Protein 6WNS (pdb70)

Secondary structure (DSSP, 8-state):
-EEEE-TTTTTTTHHHHHHHHHHHIIIIITTT-TTPPPPSSS----TT-STT-EEEEE------EEEEEEETTS--HHHHT-GGGGTT-----TTEEEEEEEEE-----S-THHHHHHHHHHHHHHHTT--EEEEEEETTHHHHHHHTT--EEE-S--B--TT--EEEEEEE--HHHHHHHHHHTT--S--B---

Foldseek 3Di:
DKEKDALVCCVVCVVVVVVVQLVCLVVDVVVPHPPFDDDPDRGTDDPQPDRQKIWTFDCPVHTFWTKIKGQLQDDDCCQPPNVVQLVNDDDHDNLEIEIDRTDGHPNHPLDCSSLLHVLSVLVVSVVVNNFKYKYKAFPVVVVVLVQLVKDKDWNHDWDDDPVTIITMIITGSDPRSNVSSCVVNVDDDDRYPPD

Sequence (195 aa):
RIHLVTWENRKLYRKVLERYFRIRYDIYVKQRRWRAVARPINIEIDAFDNEHALYVLALDGKIVGGSRLVPTLEPHLMSEVFPILAGGTPPRAAEIFEWTRFFVMPSGASSPVAGFVLCGLLETAQSLGIRQISVVCETFWPKRLRALGWTLFELGNALEHPDGDIIALLIDVTPEAIEQTRRAYGISGAILADG

Nearest PDB structures (foldseek):
  6wns-assembly1_A  TM=1.005E+00  e=8.164E-42  Mesorhizobium sp. ORS 3359
  5w8d-assembly1_A  TM=9.355E-01  e=8.830E-20  Bradyrhizobium japonicum
  5w8a-assembly1_A  TM=9.344E-01  e=1.615E-19  Bradyrhizobium japonicum
  6wn0-assembly1_A  TM=9.237E-01  e=7.768E-19  Rhodopseudomonas palustris
  3p2h-assembly1_A  TM=8.599E-01  e=9.530E-14  Burkholderia glumae

B-factor: mean 71.26, std 24.48, range [32.85, 176.29]

Structure (mmCIF, N/CA/C/O backbone):
data_6WNS
#
_entry.id   6WNS
#
_cell.length_a   65.673
_cell.length_b   65.673
_cell.length_c   113.539
_cell.angle_alpha   90.000
_cell.angle_beta   90.000
_cell.angle_gamma   90.000
#
_symmetry.space_group_name_H-M   'P 43 21 2'
#
loop_
_entity.id
_entity.type
_entity.pdbx_description
1 polymer 'Acyl-homoserine-lactone synthase'
2 water water
#
loop_
_atom_site.group_PDB
_atom_site.id
_atom_site.type_symbol
_atom_site.label_atom_id
_atom_site.label_alt_id
_atom_site.label_comp_id
_atom_site.label_asym_id
_atom_site.label_entity_id
_atom_site.label_seq_id
_atom_site.pdbx_PDB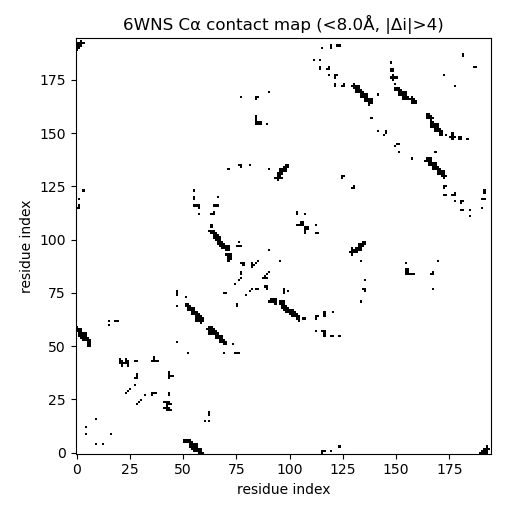_ins_code
_atom_site.Cartn_x
_atom_site.Cartn_y
_atom_site.Cartn_z
_atom_site.occupancy
_atom_site.B_iso_or_equiv
_atom_site.auth_seq_id
_atom_site.auth_comp_id
_atom_site.auth_asym_id
_atom_site.auth_atom_id
_atom_site.pdbx_PDB_model_num
ATOM 1 N N . ARG A 1 3 ? -1.833 -33.512 -9.182 1.000 85.384 4 ARG A N 1
ATOM 2 C CA . ARG A 1 3 ? -1.480 -32.802 -10.433 1.000 81.938 4 ARG A CA 1
ATOM 3 C C . ARG A 1 3 ? -1.439 -31.285 -10.203 1.000 77.156 4 ARG A C 1
ATOM 4 O O . ARG A 1 3 ? -2.190 -30.768 -9.332 1.000 71.257 4 ARG A O 1
ATOM 12 N N . ILE A 1 4 ? -0.602 -30.590 -10.975 1.000 76.202 5 ILE A N 1
ATOM 13 C CA . ILE A 1 4 ? -0.376 -29.127 -10.823 1.000 74.526 5 ILE A CA 1
ATOM 14 C C . ILE A 1 4 ? -1.300 -28.417 -11.814 1.000 71.185 5 ILE A C 1
ATOM 15 O O . ILE A 1 4 ? -1.266 -28.745 -13.030 1.000 76.808 5 ILE A O 1
ATOM 20 N N . HIS A 1 5 ? -2.171 -27.570 -11.307 1.000 67.034 6 HIS A N 1
ATOM 21 C CA . HIS A 1 5 ? -3.126 -26.773 -12.104 1.000 65.323 6 HIS A CA 1
ATOM 22 C C . HIS A 1 5 ? -2.782 -25.281 -12.067 1.000 63.626 6 HIS A C 1
ATOM 23 O O . HIS A 1 5 ? -2.444 -24.733 -10.981 1.000 62.108 6 HIS A O 1
ATOM 30 N N . LEU A 1 6 ? -2.855 -24.672 -13.235 1.000 62.207 7 LEU A N 1
ATOM 31 C CA . LEU A 1 6 ? -2.481 -23.263 -13.442 1.000 62.156 7 LEU A CA 1
ATOM 32 C C . LEU A 1 6 ? -3.774 -22.467 -13.485 1.000 59.915 7 LEU A C 1
ATOM 33 O O . LEU A 1 6 ? -4.542 -22.627 -14.471 1.000 57.787 7 LEU A O 1
ATOM 38 N N . VAL A 1 7 ? -4.011 -21.679 -12.441 1.000 56.317 8 VAL A N 1
ATOM 39 C CA . VAL A 1 7 ? -5.220 -20.803 -12.381 1.000 54.477 8 VAL A CA 1
ATOM 40 C C . VAL A 1 7 ? -4.817 -19.370 -12.644 1.000 48.656 8 VAL 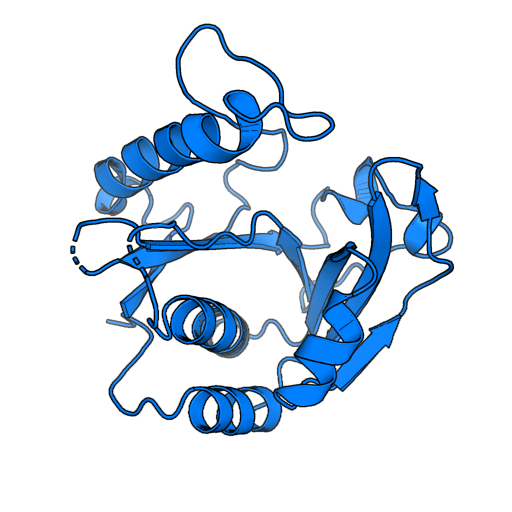A C 1
ATOM 41 O O . VAL A 1 7 ? -3.884 -18.838 -11.975 1.000 46.938 8 VAL A O 1
ATOM 45 N N . THR A 1 8 ? -5.496 -18.779 -13.615 1.000 50.399 9 THR A N 1
ATOM 46 C CA . THR A 1 8 ? -5.207 -17.416 -14.086 1.000 50.468 9 THR A CA 1
ATOM 47 C C . THR A 1 8 ? -6.484 -16.603 -14.100 1.000 49.849 9 THR A C 1
ATOM 48 O O . THR A 1 8 ? -7.571 -17.141 -13.905 1.000 49.309 9 THR A O 1
ATOM 52 N N . TRP A 1 9 ? -6.364 -15.332 -14.443 1.000 50.757 10 TRP A N 1
ATOM 53 C CA . TRP A 1 9 ? -7.564 -14.526 -14.688 1.000 48.404 10 TRP A CA 1
ATOM 54 C C . TRP A 1 9 ? -8.436 -15.220 -15.717 1.000 50.555 10 TRP A C 1
ATOM 55 O O . TRP A 1 9 ? -9.644 -15.190 -15.567 1.000 50.874 10 TRP A O 1
ATOM 66 N N . GLU A 1 10 ? -7.869 -15.815 -16.773 1.000 57.445 11 GLU A N 1
ATOM 67 C CA . GLU A 1 10 ? -8.674 -16.288 -17.903 1.000 55.602 11 GLU A CA 1
ATOM 68 C C . GLU A 1 10 ? -9.559 -17.450 -17.460 1.000 56.615 11 GLU A C 1
ATOM 69 O O . GLU A 1 10 ? -10.642 -17.576 -18.008 1.000 57.455 11 GLU A O 1
ATOM 75 N N . ASN A 1 11 ? -9.082 -18.359 -16.608 1.000 58.530 12 ASN A N 1
ATOM 76 C CA . ASN A 1 11 ? -9.866 -19.583 -16.257 1.000 60.625 12 ASN A CA 1
ATOM 77 C C . ASN A 1 11 ? -10.387 -19.494 -14.804 1.000 56.619 12 ASN A C 1
ATOM 78 O O . ASN A 1 11 ? -10.796 -20.546 -14.225 1.000 52.419 12 ASN A O 1
ATOM 83 N N . ARG A 1 12 ? -10.408 -18.306 -14.207 1.000 50.690 13 ARG A N 1
ATOM 84 C CA . ARG A 1 12 ? -10.802 -18.150 -12.780 1.000 47.879 13 ARG A CA 1
ATOM 85 C C . ARG A 1 12 ? -12.254 -18.636 -12.539 1.000 49.611 13 ARG A C 1
ATOM 86 O O . ARG A 1 12 ? -12.565 -19.116 -11.414 1.000 52.064 13 ARG A O 1
ATOM 94 N N . LYS A 1 13 ? -13.136 -18.554 -13.520 1.000 50.431 14 LYS A N 1
ATOM 95 C CA . LYS A 1 13 ? -14.549 -18.949 -13.305 1.000 53.447 14 LYS A CA 1
ATOM 96 C C . LYS A 1 13 ? -14.682 -20.475 -13.300 1.000 58.046 14 LYS A C 1
ATOM 97 O O . LYS A 1 13 ? -15.366 -20.969 -12.421 1.000 58.050 14 LYS A O 1
ATOM 103 N N . LEU A 1 14 ? -14.023 -21.162 -14.208 1.000 57.528 15 LEU A N 1
ATOM 104 C CA . LEU A 1 14 ? -13.889 -22.634 -14.155 1.000 63.150 15 LEU A CA 1
ATOM 105 C C . LEU A 1 14 ? -13.333 -23.023 -12.781 1.000 64.345 15 LEU A C 1
ATOM 106 O O . LEU A 1 14 ? -13.780 -24.022 -12.198 1.000 62.956 15 LEU A O 1
ATOM 111 N N . TYR A 1 15 ? -12.391 -22.250 -12.240 1.000 56.673 16 TYR A N 1
ATOM 112 C CA . TYR A 1 15 ? -11.727 -22.631 -10.981 1.000 55.806 16 TYR A CA 1
ATOM 113 C C . TYR A 1 15 ? -12.345 -21.907 -9.778 1.000 50.476 16 TYR A C 1
ATOM 114 O O . TYR A 1 15 ? -11.668 -21.833 -8.755 1.000 51.097 16 TYR A O 1
ATOM 123 N N . ARG A 1 16 ? -13.591 -21.458 -9.852 1.000 51.547 17 ARG A N 1
ATOM 124 C CA . ARG A 1 16 ? -14.134 -20.556 -8.799 1.000 50.430 17 ARG A CA 1
ATOM 125 C C . ARG A 1 16 ? -14.166 -21.286 -7.446 1.000 53.266 17 ARG A C 1
ATOM 126 O O . ARG A 1 16 ? -13.759 -20.734 -6.471 1.000 49.693 17 ARG A O 1
ATOM 134 N N . LYS A 1 17 ? -14.563 -22.560 -7.411 1.000 53.759 18 LYS A N 1
ATOM 135 C CA . LYS A 1 17 ? -14.686 -23.263 -6.109 1.000 56.870 18 LYS A CA 1
ATOM 136 C C . LYS A 1 17 ? -13.281 -23.531 -5.584 1.000 54.068 18 LYS A C 1
ATOM 137 O O . LYS A 1 17 ? -13.080 -23.341 -4.392 1.000 52.867 18 LYS A O 1
ATOM 143 N N . VAL A 1 18 ? -12.323 -23.884 -6.447 1.000 52.227 19 VAL A N 1
ATOM 144 C CA . VAL A 1 18 ? -10.932 -24.131 -6.009 1.000 52.729 19 VAL A CA 1
ATOM 145 C C . VAL A 1 18 ? -10.434 -22.789 -5.440 1.000 45.109 19 VAL A C 1
ATOM 146 O O . VAL A 1 18 ? -9.715 -22.792 -4.367 1.000 46.262 19 VAL A O 1
ATOM 150 N N . LEU A 1 19 ? -10.637 -21.692 -6.145 1.000 45.777 20 LEU A N 1
ATOM 151 C CA . LEU A 1 19 ? -10.083 -20.406 -5.632 1.000 44.393 20 LEU A CA 1
ATOM 152 C C . LEU A 1 19 ? -10.718 -20.011 -4.269 1.000 41.724 20 LEU A C 1
ATOM 153 O O . LEU A 1 19 ? -10.000 -19.468 -3.408 1.000 42.390 20 LEU A O 1
ATOM 158 N N . GLU A 1 20 ? -12.012 -20.191 -4.105 1.000 45.344 21 GLU A N 1
ATOM 159 C CA . GLU A 1 20 ? -12.732 -19.901 -2.838 1.000 46.734 21 GLU A CA 1
ATOM 160 C C . GLU A 1 20 ? -12.099 -20.739 -1.731 1.000 47.860 21 GLU A C 1
ATOM 161 O O . GLU A 1 20 ? -11.727 -20.131 -0.740 1.000 44.514 21 GLU A O 1
ATOM 167 N N . ARG A 1 21 ? -11.826 -22.043 -1.974 1.000 49.050 22 ARG A N 1
ATOM 168 C CA . ARG A 1 21 ? -11.148 -22.892 -0.963 1.000 51.290 22 ARG A CA 1
ATOM 169 C C . ARG A 1 21 ? -9.725 -22.379 -0.750 1.000 47.751 22 ARG A C 1
ATOM 170 O O . ARG A 1 21 ? -9.278 -22.358 0.376 1.000 45.087 22 ARG A O 1
ATOM 178 N N . TYR A 1 22 ? -9.043 -21.982 -1.827 1.000 47.436 23 TYR A N 1
ATOM 179 C CA . TYR A 1 22 ? -7.647 -21.521 -1.771 1.000 44.681 23 TYR A CA 1
ATOM 180 C C . TYR A 1 22 ? -7.573 -20.285 -0.828 1.000 39.619 23 TYR A C 1
ATOM 181 O O . TYR A 1 22 ? -6.683 -20.249 0.038 1.000 40.581 23 TYR A O 1
ATOM 190 N N . PHE A 1 23 ? -8.457 -19.295 -0.988 1.000 37.670 24 PHE A N 1
ATOM 191 C CA . PHE A 1 23 ? -8.417 -18.075 -0.140 1.000 36.678 24 PHE A CA 1
ATOM 192 C C . PHE A 1 23 ? -8.789 -18.390 1.327 1.000 41.461 24 PHE A C 1
ATOM 193 O O . PHE A 1 23 ? -8.311 -17.746 2.280 1.000 36.913 24 PHE A O 1
ATOM 201 N N . ARG A 1 24 ? -9.588 -19.414 1.544 1.000 41.480 25 ARG A N 1
ATOM 202 C CA . ARG A 1 24 ? -9.944 -19.886 2.917 1.000 42.510 25 ARG A CA 1
ATOM 203 C C . ARG A 1 24 ? -8.731 -20.557 3.526 1.000 41.786 25 ARG A C 1
ATOM 204 O O . ARG A 1 24 ? -8.472 -20.356 4.719 1.000 43.105 25 ARG A O 1
ATOM 212 N N . ILE A 1 25 ? -8.038 -21.390 2.743 1.000 43.879 26 ILE A N 1
ATOM 213 C CA . ILE A 1 25 ? -6.794 -22.063 3.158 1.000 44.358 26 ILE A CA 1
ATOM 214 C C . ILE A 1 25 ? -5.745 -21.030 3.573 1.000 44.524 26 ILE A C 1
ATOM 215 O O . ILE A 1 25 ? -5.046 -21.216 4.607 1.000 45.406 26 ILE A O 1
ATOM 220 N N . ARG A 1 26 ? -5.604 -19.965 2.815 1.000 41.499 27 ARG A N 1
ATOM 221 C CA . ARG A 1 26 ? -4.656 -18.869 3.191 1.000 42.408 27 ARG A CA 1
ATOM 222 C C . ARG A 1 26 ? -5.012 -18.257 4.538 1.000 37.569 27 ARG A C 1
ATOM 223 O O . ARG A 1 26 ? -4.096 -17.883 5.348 1.000 38.555 27 ARG A O 1
ATOM 231 N N . TYR A 1 27 ? -6.293 -18.184 4.857 1.000 40.865 28 TYR A N 1
ATOM 232 C CA . TYR A 1 27 ? -6.718 -17.762 6.210 1.000 40.985 28 TYR A CA 1
ATOM 233 C C . TYR A 1 27 ? -6.190 -18.773 7.232 1.000 44.785 28 TYR A C 1
ATOM 234 O O . TYR A 1 27 ? -5.529 -18.349 8.186 1.000 46.383 28 TYR A O 1
ATOM 243 N N . ASP A 1 28 ? -6.364 -20.063 6.976 1.000 44.161 29 ASP A N 1
ATOM 244 C CA . ASP A 1 28 ? -5.911 -21.118 7.937 1.000 48.577 29 ASP A CA 1
ATOM 245 C C . ASP A 1 28 ? -4.396 -21.022 8.146 1.000 47.293 29 ASP A C 1
ATOM 246 O O . ASP A 1 28 ? -3.924 -21.148 9.300 1.000 52.273 29 ASP A O 1
ATOM 251 N N . ILE A 1 29 ? -3.636 -20.769 7.101 1.000 46.676 30 ILE A N 1
ATOM 252 C CA . ILE A 1 29 ? -2.161 -20.845 7.110 1.000 50.620 30 ILE A CA 1
ATOM 253 C C . ILE A 1 29 ? -1.583 -1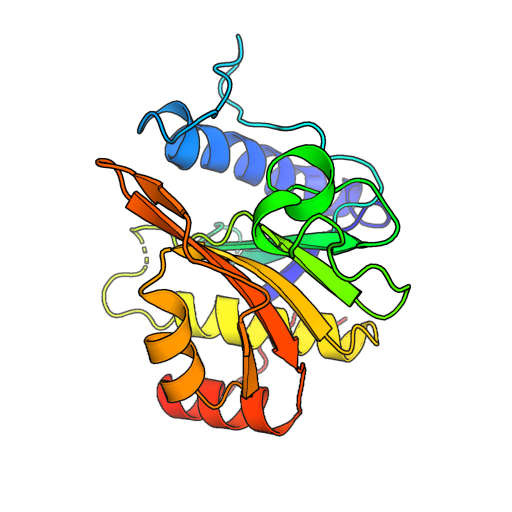9.545 7.629 1.000 54.601 30 ILE A C 1
ATOM 254 O O . ILE A 1 29 ? -0.673 -19.595 8.480 1.000 54.532 30 ILE A O 1
ATOM 259 N N . TYR A 1 30 ? -2.018 -18.417 7.071 1.000 50.557 31 TYR A N 1
ATOM 260 C CA . TYR A 1 30 ? -1.305 -17.133 7.245 1.000 48.229 31 TYR A CA 1
ATOM 261 C C . TYR A 1 30 ? -1.919 -16.349 8.385 1.000 49.953 31 TYR A C 1
ATOM 262 O O . TYR A 1 30 ? -1.133 -15.609 9.049 1.000 52.572 31 TYR A O 1
ATOM 271 N N . VAL A 1 31 ? -3.261 -16.312 8.492 1.000 46.775 32 VAL A N 1
ATOM 272 C CA . VAL A 1 31 ? -3.895 -15.446 9.525 1.000 47.725 32 VAL A CA 1
ATOM 273 C C . VAL A 1 31 ? -3.902 -16.234 10.842 1.000 57.079 32 VAL A C 1
ATOM 274 O O . VAL A 1 31 ? -3.492 -15.593 11.864 1.000 53.338 32 VAL A O 1
ATOM 278 N N . LYS A 1 32 ? -4.317 -17.523 10.809 1.000 50.758 33 LYS A N 1
ATOM 279 C CA . LYS A 1 32 ? -4.651 -18.313 12.022 1.000 61.054 33 LYS A CA 1
ATOM 280 C C . LYS A 1 32 ? -3.321 -18.643 12.708 1.000 65.020 33 LYS A C 1
ATOM 281 O O . LYS A 1 32 ? -3.279 -18.704 13.945 1.000 64.900 33 LYS A O 1
ATOM 287 N N . GLN A 1 33 ? -2.207 -18.693 12.007 1.000 66.088 34 GLN A N 1
ATOM 288 C CA . GLN A 1 33 ? -0.924 -18.867 12.753 1.000 75.424 34 GLN A CA 1
ATOM 289 C C . GLN A 1 33 ? -0.059 -17.588 12.768 1.000 75.009 34 GLN A C 1
ATOM 290 O O . GLN A 1 33 ? 1.128 -17.671 13.187 1.000 77.817 34 GLN A O 1
ATOM 296 N N . ARG A 1 34 ? -0.681 -16.438 12.477 1.000 73.987 35 ARG A N 1
ATOM 297 C CA . ARG A 1 34 ? -0.204 -15.057 12.755 1.000 71.880 35 ARG A CA 1
ATOM 298 C C . ARG A 1 34 ? 1.197 -14.882 12.179 1.000 73.738 35 ARG A C 1
ATOM 299 O O . ARG A 1 34 ? 2.115 -14.421 12.889 1.000 66.669 35 ARG A O 1
ATOM 307 N N . ARG A 1 35 ? 1.337 -15.191 10.895 1.000 67.140 36 ARG A N 1
ATOM 308 C CA . ARG A 1 35 ? 2.577 -14.907 10.134 1.000 73.051 36 ARG A CA 1
ATOM 309 C C . ARG A 1 35 ? 2.739 -13.388 9.940 1.000 72.533 36 ARG A C 1
ATOM 310 O O . ARG A 1 35 ? 1.731 -12.652 9.935 1.000 62.300 36 ARG A O 1
ATOM 318 N N . TRP A 1 36 ? 4.001 -12.961 9.875 1.000 75.186 37 TRP A N 1
ATOM 319 C CA . TRP A 1 36 ? 4.438 -11.559 9.694 1.000 78.548 37 TRP A CA 1
ATOM 320 C C . TRP A 1 36 ? 3.580 -10.913 8.586 1.000 64.457 37 TRP A C 1
ATOM 321 O O . TRP A 1 36 ? 3.457 -11.493 7.474 1.000 63.165 37 TRP A O 1
ATOM 332 N N . ARG A 1 37 ? 2.960 -9.778 8.926 1.000 62.761 38 ARG A N 1
ATOM 333 C CA . ARG A 1 37 ? 2.216 -8.837 8.050 1.000 66.434 38 ARG A CA 1
ATOM 334 C C . ARG A 1 37 ? 0.930 -9.480 7.470 1.000 64.136 38 ARG A C 1
ATOM 335 O O . ARG A 1 37 ? 0.320 -8.827 6.560 1.000 61.997 38 ARG A O 1
ATOM 343 N N . ALA A 1 38 ? 0.450 -10.648 7.940 1.000 56.370 39 ALA A N 1
ATOM 344 C CA . ALA A 1 38 ? -0.833 -11.189 7.368 1.000 51.053 39 ALA A CA 1
ATOM 345 C C . ALA A 1 38 ? -1.969 -10.299 7.875 1.000 43.268 39 ALA A C 1
ATOM 346 O O . ALA A 1 38 ? -2.010 -10.070 9.054 1.000 46.328 39 ALA A O 1
ATOM 348 N N . VAL A 1 39 ? -2.905 -9.858 7.044 1.000 41.932 40 VAL A N 1
ATOM 349 C CA . VAL A 1 39 ? -3.958 -8.932 7.511 1.000 39.802 40 VAL A CA 1
ATOM 350 C C . VAL A 1 39 ? -5.222 -9.760 7.838 1.000 37.901 40 VAL A C 1
ATOM 351 O O . VAL A 1 39 ? -5.637 -10.520 6.976 1.000 37.714 40 VAL A O 1
ATOM 355 N N . ALA A 1 40 ? -5.706 -9.622 9.023 1.000 39.524 41 ALA A N 1
ATOM 356 C CA . ALA A 1 40 ? -6.954 -10.278 9.502 1.000 40.651 41 ALA A CA 1
ATOM 357 C C . ALA A 1 40 ? -8.128 -9.633 8.819 1.000 37.790 41 ALA A C 1
ATOM 358 O O . ALA A 1 40 ? -8.343 -8.447 9.055 1.000 41.550 41 ALA A O 1
ATOM 360 N N . ARG A 1 41 ? -8.916 -10.397 8.077 1.000 37.974 42 ARG A N 1
ATOM 361 C CA . ARG A 1 41 ? -10.139 -9.885 7.420 1.000 36.535 42 ARG A CA 1
ATOM 362 C C . ARG A 1 41 ? -11.402 -10.247 8.199 1.000 41.624 42 ARG A C 1
ATOM 363 O O . ARG A 1 41 ? -11.398 -11.168 9.010 1.000 41.367 42 ARG A O 1
ATOM 371 N N . PRO A 1 42 ? -12.486 -9.471 8.043 1.000 38.149 43 PRO A N 1
ATOM 372 C CA . PRO A 1 42 ? -13.772 -9.690 8.701 1.000 39.370 43 PRO A CA 1
ATOM 373 C C . PRO A 1 42 ? -14.428 -11.017 8.313 1.000 41.536 43 PRO A C 1
ATOM 374 O O . PRO A 1 42 ? -15.221 -11.515 9.050 1.000 42.404 43 PRO A O 1
ATOM 378 N N . ILE A 1 43 ? -14.009 -11.594 7.219 1.000 41.161 44 ILE A N 1
ATOM 379 C CA . ILE A 1 43 ? -14.400 -12.971 6.809 1.000 43.176 44 ILE A CA 1
ATOM 380 C C . ILE A 1 43 ? -13.130 -13.782 6.715 1.000 41.528 44 ILE A C 1
ATOM 381 O O . ILE A 1 43 ? -12.006 -13.196 6.628 1.000 38.287 44 ILE A O 1
ATOM 386 N N . ASN A 1 44 ? -13.285 -15.106 6.714 1.000 39.279 45 ASN A N 1
ATOM 387 C CA . ASN A 1 44 ? -12.166 -16.047 6.930 1.000 43.132 45 ASN A CA 1
ATOM 388 C C . ASN A 1 44 ? -11.482 -16.278 5.597 1.000 43.409 45 ASN A C 1
ATOM 389 O O . ASN A 1 44 ? -11.411 -17.403 5.138 1.000 40.045 45 ASN A O 1
ATOM 394 N N . ILE A 1 45 ? -10.845 -15.239 5.045 1.000 37.731 46 ILE A N 1
ATOM 395 C CA . ILE A 1 45 ? -9.927 -15.378 3.905 1.000 36.623 46 ILE A CA 1
ATOM 396 C C . ILE A 1 45 ? -8.664 -14.554 4.202 1.000 37.973 46 ILE A C 1
ATOM 397 O O . ILE A 1 45 ? -8.684 -13.723 5.096 1.000 38.006 46 ILE A O 1
ATOM 402 N N . GLU A 1 46 ? -7.602 -14.891 3.516 1.000 36.374 47 GLU A N 1
ATOM 403 C CA . GLU A 1 46 ? -6.381 -14.025 3.513 1.000 34.082 47 GLU A CA 1
ATOM 404 C C . GLU A 1 46 ? -6.109 -13.666 2.047 1.000 33.966 47 GLU A C 1
ATOM 405 O O . GLU A 1 46 ? -6.044 -14.543 1.164 1.000 37.167 47 GLU A O 1
ATOM 411 N N . ILE A 1 47 ? -5.850 -12.375 1.824 1.000 35.040 48 ILE A N 1
ATOM 412 C CA . ILE A 1 47 ? -5.707 -11.824 0.478 1.000 35.009 48 ILE A CA 1
ATOM 413 C C . ILE A 1 47 ? -4.862 -10.555 0.613 1.000 36.558 48 ILE A C 1
ATOM 414 O O . ILE A 1 47 ? -5.026 -9.812 1.565 1.000 33.036 48 ILE A O 1
ATOM 419 N N . ASP A 1 48 ? -3.985 -10.326 -0.354 1.000 33.943 49 ASP A N 1
ATOM 420 C CA . ASP A 1 48 ? -3.069 -9.179 -0.290 1.000 36.479 49 ASP A CA 1
ATOM 421 C C . ASP A 1 48 ? -3.141 -8.374 -1.585 1.000 38.578 49 ASP A C 1
ATOM 422 O O . ASP A 1 48 ? -3.976 -8.635 -2.497 1.000 33.538 49 ASP A O 1
ATOM 427 N N . ALA A 1 49 ? -2.317 -7.334 -1.656 1.000 35.836 50 ALA A N 1
ATOM 428 C CA . ALA A 1 49 ? -2.372 -6.385 -2.790 1.000 37.428 50 ALA A CA 1
ATOM 429 C C . ALA A 1 49 ? -2.034 -7.082 -4.103 1.000 37.295 50 ALA A C 1
ATOM 430 O O . ALA A 1 49 ? -2.286 -6.496 -5.161 1.000 36.718 50 ALA A O 1
ATOM 432 N N . PHE A 1 50 ? -1.405 -8.246 -4.069 1.000 35.801 51 PHE A N 1
ATOM 433 C CA . PHE A 1 50 ? -0.891 -8.922 -5.267 1.000 34.436 51 PHE A CA 1
ATOM 434 C C . PHE A 1 50 ? -1.861 -9.944 -5.802 1.000 39.445 51 PHE A C 1
ATOM 435 O O . PHE A 1 50 ? -1.628 -10.498 -6.918 1.000 38.088 51 PHE A O 1
ATOM 443 N N . ASP A 1 51 ? -2.975 -10.152 -5.098 1.000 36.760 52 ASP A N 1
ATOM 444 C CA . ASP A 1 51 ? -4.031 -11.046 -5.603 1.000 34.559 52 ASP A CA 1
ATOM 445 C C . ASP A 1 51 ? -4.939 -10.214 -6.501 1.000 37.380 52 ASP A C 1
ATOM 446 O O . ASP A 1 51 ? -5.967 -9.727 -6.008 1.000 35.399 52 ASP A O 1
ATOM 451 N N . ASN A 1 52 ? -4.608 -10.055 -7.789 1.000 37.525 53 ASN A N 1
ATOM 452 C CA . ASN A 1 52 ? -5.424 -9.322 -8.771 1.000 35.461 53 ASN A CA 1
ATOM 453 C C . ASN A 1 52 ? -5.352 -10.096 -10.084 1.000 38.499 53 ASN A C 1
ATOM 454 O O . ASN A 1 52 ? -4.852 -11.232 -10.094 1.000 42.228 53 ASN A O 1
ATOM 459 N N . GLU A 1 53 ? -5.764 -9.464 -11.150 1.000 38.787 54 GLU A N 1
ATOM 460 C CA . GLU A 1 53 ? -5.909 -10.056 -12.489 1.000 40.925 54 GLU A CA 1
ATOM 461 C C . GLU A 1 53 ? -4.545 -10.475 -13.044 1.000 43.146 54 GLU A C 1
ATOM 462 O O . GLU A 1 53 ? -4.556 -11.274 -13.980 1.000 43.849 54 GLU A O 1
ATOM 468 N N . HIS A 1 54 ? -3.423 -10.010 -12.470 1.000 38.851 55 HIS A N 1
ATOM 469 C CA . HIS A 1 54 ? -2.068 -10.361 -12.955 1.000 43.200 55 HIS A CA 1
ATOM 470 C C . HIS A 1 54 ? -1.476 -11.558 -12.244 1.000 44.615 55 HIS A C 1
ATOM 471 O O . HIS A 1 54 ? -0.477 -12.129 -12.745 1.000 46.813 55 HIS A O 1
ATOM 478 N N . ALA A 1 55 ? -2.094 -12.034 -11.164 1.000 42.691 56 ALA A N 1
ATOM 479 C CA . ALA A 1 55 ? -1.573 -13.192 -10.423 1.000 43.026 56 ALA A CA 1
ATOM 480 C C . ALA A 1 55 ? -1.809 -14.483 -11.191 1.000 43.915 56 ALA A C 1
ATOM 481 O O . ALA A 1 55 ? -2.880 -14.652 -11.824 1.000 44.654 56 ALA A O 1
ATOM 483 N N . LEU A 1 56 ? -0.831 -15.394 -11.048 1.000 45.246 57 LEU A N 1
ATOM 484 C CA . LEU A 1 56 ? -0.924 -16.808 -11.413 1.000 45.463 57 LEU A CA 1
ATOM 485 C C . LEU A 1 56 ? -0.885 -17.675 -10.164 1.000 45.037 57 LEU A C 1
ATOM 486 O O . LEU A 1 56 ? -0.013 -17.486 -9.353 1.000 46.179 57 LEU A O 1
ATOM 491 N N . TYR A 1 57 ? -1.792 -18.640 -10.082 1.000 46.879 58 TYR A N 1
ATOM 492 C CA . TYR A 1 57 ? -1.889 -19.608 -8.962 1.000 45.971 58 TYR A CA 1
ATOM 493 C C . TYR A 1 57 ? -1.520 -20.985 -9.506 1.000 51.240 58 TYR A C 1
ATOM 494 O O . TYR A 1 57 ? -2.144 -21.553 -10.422 1.000 51.794 58 TYR A O 1
ATOM 503 N N . VAL A 1 58 ? -0.460 -21.514 -8.936 1.000 49.876 59 VAL A N 1
ATOM 504 C CA . VAL A 1 58 ? 0.020 -22.879 -9.231 1.000 53.353 59 VAL A CA 1
ATOM 505 C C . VAL A 1 58 ? -0.376 -23.810 -8.100 1.000 52.883 59 VAL A C 1
ATOM 506 O O . VAL A 1 58 ? 0.299 -23.812 -7.053 1.000 56.968 59 VAL A O 1
ATOM 510 N N . LEU A 1 59 ? -1.465 -24.537 -8.300 1.000 53.970 60 LEU A N 1
ATOM 511 C CA . LEU A 1 59 ? -2.120 -25.295 -7.222 1.000 54.239 60 LEU A CA 1
ATOM 512 C C . LEU A 1 59 ? -1.981 -26.797 -7.458 1.000 60.759 60 LEU A C 1
ATOM 513 O O . LEU A 1 59 ? -2.345 -27.295 -8.559 1.000 61.944 60 LEU A O 1
ATOM 518 N N . ALA A 1 60 ? -1.547 -27.483 -6.404 1.000 61.438 61 ALA A N 1
ATOM 519 C CA . ALA A 1 60 ? -1.503 -28.960 -6.348 1.000 63.982 61 ALA A CA 1
ATOM 520 C C . ALA A 1 60 ? -2.845 -29.483 -5.805 1.000 66.487 61 ALA A C 1
ATOM 521 O O . ALA A 1 60 ? -3.185 -29.142 -4.628 1.000 62.985 61 ALA A O 1
ATOM 523 N N . LEU A 1 61 ? -3.591 -30.268 -6.625 1.000 68.363 62 LEU A N 1
ATOM 524 C CA . LEU A 1 61 ? -4.960 -30.792 -6.326 1.000 70.987 62 LEU A CA 1
ATOM 525 C C . LEU A 1 61 ? -4.929 -32.310 -6.297 1.000 74.260 62 LEU A C 1
ATOM 526 O O . LEU A 1 61 ? -3.879 -32.748 -6.611 1.000 74.301 62 LEU A O 1
ATOM 531 N N . ASP A 1 62 ? -6.117 -32.972 -6.249 1.000 85.119 63 ASP A N 1
ATOM 532 C CA . ASP A 1 62 ? -6.342 -34.441 -6.390 1.000 81.913 63 ASP A CA 1
ATOM 533 C C . ASP A 1 62 ? -7.830 -34.853 -6.482 1.000 86.228 63 ASP A C 1
ATOM 534 O O . ASP A 1 62 ? -8.084 -36.193 -6.335 1.000 81.405 63 ASP A O 1
ATOM 539 N N . GLY A 1 65 ? -10.441 -33.281 -5.607 1.000 69.991 66 GLY A N 1
ATOM 540 C CA . GLY A 1 65 ? -10.298 -31.839 -5.917 1.000 69.840 66 GLY A CA 1
ATOM 541 C C . GLY A 1 65 ? -9.603 -31.043 -4.815 1.000 69.575 66 GLY A C 1
ATOM 542 O O . GLY A 1 65 ? -9.496 -29.843 -4.972 1.000 71.807 66 GLY A O 1
ATOM 543 N N . LYS A 1 66 ? -9.079 -31.693 -3.771 1.000 76.569 67 LYS A N 1
ATOM 544 C CA . LYS A 1 66 ? -8.615 -31.058 -2.500 1.000 76.614 67 LYS A CA 1
ATOM 545 C C . LYS A 1 66 ? -7.261 -30.361 -2.741 1.000 71.308 67 LYS A C 1
ATOM 546 O O . LYS A 1 66 ? -6.389 -30.917 -3.429 1.000 73.408 67 LYS A O 1
ATOM 552 N N . ILE A 1 67 ? -7.075 -29.138 -2.235 1.000 69.147 68 ILE A N 1
ATOM 553 C CA . ILE A 1 67 ? -5.773 -28.433 -2.387 1.000 60.979 68 ILE A CA 1
ATOM 554 C C . ILE A 1 67 ? -4.761 -29.040 -1.398 1.000 63.032 68 ILE A C 1
ATOM 555 O O . ILE A 1 67 ? -5.039 -29.013 -0.200 1.000 60.473 68 ILE A O 1
ATOM 560 N N . VAL A 1 68 ? -3.598 -29.512 -1.869 1.000 63.341 69 VAL A N 1
ATOM 561 C CA . VAL A 1 68 ? -2.575 -30.132 -0.986 1.000 66.418 69 VAL A CA 1
ATOM 562 C C . VAL A 1 68 ? -1.291 -29.293 -0.959 1.000 62.387 69 VAL A C 1
ATOM 563 O O . VAL A 1 68 ? -0.404 -29.523 -0.035 1.000 61.221 69 VAL A O 1
ATOM 567 N N . GLY A 1 69 ? -1.181 -28.310 -1.851 1.000 58.479 70 GLY A N 1
ATOM 568 C CA . GLY A 1 69 ? -0.073 -27.344 -1.765 1.000 56.297 70 GLY A CA 1
ATOM 569 C C . GLY A 1 69 ? -0.118 -26.347 -2.890 1.000 58.807 70 GLY A C 1
ATOM 570 O O . GLY A 1 69 ? -1.021 -26.446 -3.761 1.000 58.212 70 GLY A O 1
ATOM 571 N N . GLY A 1 70 ? 0.803 -25.392 -2.907 1.000 59.918 71 GLY A N 1
ATOM 572 C CA . GLY A 1 70 ? 0.768 -24.468 -4.048 1.000 58.380 71 GLY A CA 1
ATOM 573 C C . GLY A 1 70 ? 1.752 -23.352 -3.969 1.000 54.329 71 GLY A C 1
ATOM 574 O O . GLY A 1 70 ? 2.675 -23.426 -3.151 1.000 51.367 71 GLY A O 1
ATOM 575 N N . SER A 1 71 ? 1.572 -22.387 -4.883 1.000 50.543 72 SER A N 1
ATOM 576 C CA . SER A 1 71 ? 2.429 -21.194 -4.982 1.000 51.006 72 SER A CA 1
ATOM 577 C C . SER A 1 71 ? 1.748 -20.169 -5.862 1.000 46.004 72 SER A C 1
ATOM 578 O O . SER A 1 71 ? 0.755 -20.509 -6.504 1.000 45.271 72 SER A O 1
ATOM 581 N N . ARG A 1 72 ? 2.296 -18.976 -5.865 1.000 44.486 73 ARG A N 1
ATOM 582 C CA . ARG A 1 72 ? 1.779 -17.823 -6.617 1.000 42.246 73 ARG A CA 1
ATOM 583 C C . ARG A 1 72 ? 2.941 -17.192 -7.360 1.000 43.743 73 ARG A C 1
ATOM 584 O O . ARG A 1 72 ? 4.076 -17.224 -6.856 1.000 46.026 73 ARG A O 1
ATOM 592 N N . LEU A 1 73 ? 2.658 -16.826 -8.587 1.000 47.092 74 LEU A N 1
ATOM 593 C CA . LEU A 1 73 ? 3.604 -16.065 -9.433 1.000 48.278 74 LEU A CA 1
ATOM 594 C C . LEU A 1 73 ? 2.937 -14.753 -9.813 1.000 47.107 74 LEU A C 1
ATOM 595 O O . LEU A 1 73 ? 1.742 -14.756 -10.311 1.000 46.835 74 LEU A O 1
ATOM 600 N N . VAL A 1 74 ? 3.742 -13.701 -9.763 1.000 46.738 75 VAL A N 1
ATOM 601 C CA . VAL A 1 74 ? 3.366 -12.336 -10.203 1.000 45.151 75 VAL A CA 1
ATOM 602 C C . VAL A 1 74 ? 4.398 -11.791 -11.187 1.000 50.411 75 VAL A C 1
ATOM 603 O O . VAL A 1 74 ? 5.597 -11.884 -10.932 1.000 50.503 75 VAL A O 1
ATOM 607 N N . PRO A 1 75 ? 3.984 -11.159 -12.301 1.000 50.460 76 PRO A N 1
ATOM 608 C CA . PRO A 1 75 ? 4.950 -10.590 -13.250 1.000 55.520 76 PRO A CA 1
ATOM 609 C C . PRO A 1 75 ? 5.836 -9.548 -12.543 1.000 53.187 76 PRO A C 1
ATOM 610 O O . PRO A 1 75 ? 5.348 -8.685 -11.79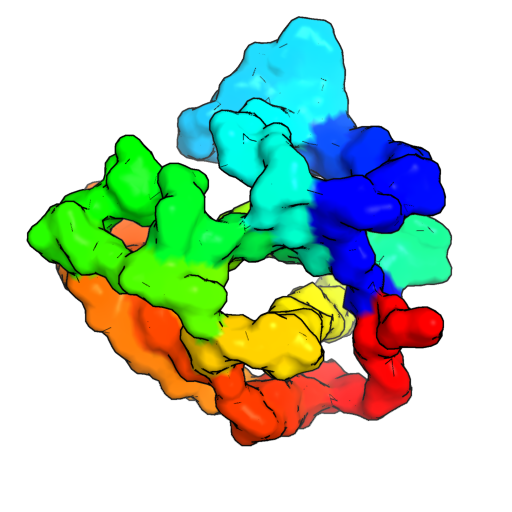7 1.000 53.035 76 PRO A O 1
ATOM 614 N N . THR A 1 76 ? 7.143 -9.646 -12.670 1.000 55.520 77 THR A N 1
ATOM 615 C CA . THR A 1 76 ? 8.027 -8.655 -11.998 1.000 55.250 77 THR A CA 1
ATOM 616 C C . THR A 1 76 ? 7.848 -7.253 -12.599 1.000 58.663 77 THR A C 1
ATOM 617 O O . THR A 1 76 ? 8.250 -6.303 -11.916 1.000 60.218 77 THR A O 1
ATOM 621 N N . LEU A 1 77 ? 7.255 -7.109 -13.790 1.000 58.254 78 LEU A N 1
ATOM 622 C CA . LEU A 1 77 ? 6.970 -5.771 -14.357 1.000 60.482 78 LEU A CA 1
ATOM 623 C C . LEU A 1 77 ? 5.805 -5.139 -13.598 1.000 57.542 78 LEU A C 1
ATOM 624 O O . LEU A 1 77 ? 5.573 -3.984 -13.766 1.000 57.309 78 LEU A O 1
ATOM 629 N N . GLU A 1 78 ? 5.021 -5.904 -12.843 1.000 54.276 79 GLU A N 1
ATOM 630 C CA . GLU A 1 78 ? 3.950 -5.366 -11.980 1.000 51.634 79 GLU A CA 1
ATOM 631 C C . GLU A 1 78 ? 4.549 -5.187 -10.601 1.000 50.757 79 GLU A C 1
ATOM 632 O O . GLU A 1 78 ? 5.490 -5.913 -10.293 1.000 50.588 79 GLU A O 1
ATOM 638 N N . PRO A 1 79 ? 3.927 -4.359 -9.732 1.000 52.060 80 PRO A N 1
ATOM 639 C CA . PRO A 1 79 ? 4.275 -4.314 -8.317 1.000 51.214 80 PRO A CA 1
ATOM 640 C C . PRO A 1 79 ? 4.207 -5.711 -7.705 1.000 49.556 80 PRO A C 1
ATOM 641 O O . PRO A 1 79 ? 3.286 -6.464 -7.984 1.000 49.017 80 PRO A O 1
ATOM 645 N N . HIS A 1 80 ? 5.231 -6.052 -6.930 1.000 48.446 81 HIS A N 1
ATOM 646 C CA . HIS A 1 80 ? 5.350 -7.379 -6.312 1.000 48.854 81 HIS A CA 1
ATOM 647 C C . HIS A 1 80 ? 6.028 -7.234 -4.941 1.000 47.093 81 HIS A C 1
ATOM 648 O O . HIS A 1 80 ? 6.295 -6.079 -4.534 1.000 50.818 81 HIS A O 1
ATOM 655 N N . LEU A 1 81 ? 6.082 -8.310 -4.164 1.000 45.418 82 LEU A N 1
ATOM 656 C CA . LEU A 1 81 ? 6.511 -8.208 -2.747 1.000 45.662 82 LEU A CA 1
ATOM 657 C C . LEU A 1 81 ? 7.925 -7.592 -2.682 1.000 46.100 82 LEU A C 1
ATOM 658 O O . LEU A 1 81 ? 8.157 -6.655 -1.899 1.000 47.457 82 LEU A O 1
ATOM 663 N N . MET A 1 82 ? 8.795 -8.065 -3.533 1.000 47.464 83 MET A N 1
ATOM 664 C CA . MET A 1 82 ? 10.216 -7.625 -3.489 1.000 51.757 83 MET A CA 1
ATOM 665 C C . MET A 1 82 ? 10.284 -6.182 -3.927 1.000 55.905 83 MET A C 1
ATOM 666 O O . MET A 1 82 ? 11.147 -5.466 -3.373 1.000 61.545 83 MET A O 1
ATOM 671 N N . SER A 1 83 ? 9.409 -5.751 -4.842 1.000 52.130 84 SER A N 1
ATOM 672 C CA . SER A 1 83 ? 9.457 -4.367 -5.331 1.000 55.528 84 SER A CA 1
ATOM 673 C C . SER A 1 83 ? 8.808 -3.436 -4.319 1.000 54.872 84 SER A C 1
ATOM 674 O O . SER A 1 83 ? 9.351 -2.384 -4.134 1.000 52.479 84 SER A O 1
ATOM 677 N N . GLU A 1 84 ? 7.707 -3.816 -3.687 1.000 48.905 85 GLU A N 1
ATOM 678 C CA . GLU A 1 84 ? 6.935 -2.864 -2.849 1.000 49.784 85 GLU A CA 1
ATOM 679 C C . GLU A 1 84 ? 7.348 -2.931 -1.376 1.000 53.072 85 GLU A C 1
ATOM 680 O O . GLU A 1 84 ? 7.109 -1.961 -0.694 1.000 51.875 85 GLU A O 1
ATOM 686 N N . VAL A 1 85 ? 7.829 -4.079 -0.891 1.000 50.956 86 VAL A N 1
ATOM 687 C CA . VAL A 1 85 ? 8.085 -4.307 0.552 1.000 51.607 86 VAL A CA 1
ATOM 688 C C . VAL A 1 85 ? 9.565 -4.535 0.810 1.000 52.918 86 VAL A C 1
ATOM 689 O O . VAL A 1 85 ? 10.125 -3.919 1.739 1.000 59.094 86 VAL A O 1
ATOM 693 N N . PHE A 1 86 ? 10.227 -5.368 0.017 1.000 51.078 87 PHE A N 1
ATOM 694 C CA . PHE A 1 86 ? 11.618 -5.712 0.323 1.000 54.832 87 PHE A CA 1
ATOM 695 C C . PHE A 1 86 ? 12.596 -5.274 -0.768 1.000 55.020 87 PHE A C 1
ATOM 696 O O . PHE A 1 86 ? 13.551 -5.969 -0.966 1.000 56.842 87 PHE A O 1
ATOM 704 N N . PRO A 1 87 ? 12.502 -4.086 -1.384 1.000 58.199 88 PRO A N 1
ATOM 705 C CA . PRO A 1 87 ? 13.487 -3.708 -2.415 1.000 62.932 88 PRO A CA 1
ATOM 706 C C . PRO A 1 87 ? 14.914 -3.609 -1.866 1.000 66.092 88 PRO A C 1
ATOM 707 O O . PRO A 1 87 ? 15.905 -3.799 -2.609 1.000 70.610 88 PRO A O 1
ATOM 711 N N . ILE A 1 88 ? 15.031 -3.382 -0.558 1.000 67.975 89 ILE A N 1
ATOM 712 C CA . ILE A 1 88 ? 16.363 -3.319 0.099 1.000 73.641 89 ILE A CA 1
ATOM 713 C C . ILE A 1 88 ? 17.106 -4.655 -0.054 1.000 72.245 89 ILE A C 1
ATOM 714 O O . ILE A 1 88 ? 18.344 -4.601 -0.139 1.000 71.171 89 ILE A O 1
ATOM 719 N N . LEU A 1 89 ? 16.420 -5.789 -0.196 1.000 66.172 90 LEU A N 1
ATOM 720 C CA . LEU A 1 89 ? 17.067 -7.127 -0.324 1.000 65.691 90 LEU A CA 1
ATOM 721 C C . LEU A 1 89 ? 17.761 -7.276 -1.679 1.000 68.309 90 LEU A C 1
ATOM 722 O O . LEU A 1 89 ? 18.584 -8.208 -1.828 1.000 70.349 90 LEU A O 1
ATOM 727 N N . ALA A 1 90 ? 17.358 -6.507 -2.672 1.000 68.152 91 ALA A N 1
ATOM 728 C CA . ALA A 1 90 ? 17.992 -6.629 -4.002 1.000 73.803 91 ALA A CA 1
ATOM 729 C C . ALA A 1 90 ? 18.826 -5.377 -4.267 1.000 77.817 91 ALA A C 1
ATOM 730 O O . ALA A 1 90 ? 19.036 -5.064 -5.443 1.000 81.107 91 ALA A O 1
ATOM 732 N N . GLY A 1 91 ? 19.244 -4.668 -3.219 1.000 79.181 92 GLY A N 1
ATOM 733 C CA . GLY A 1 91 ? 20.105 -3.473 -3.348 1.000 86.807 92 GLY A CA 1
ATOM 734 C C . GLY A 1 91 ? 19.291 -2.252 -3.775 1.000 86.123 92 GLY A C 1
ATOM 735 O O . GLY A 1 91 ? 19.901 -1.239 -4.196 1.000 90.419 92 GLY A O 1
ATOM 736 N N . GLY A 1 92 ? 17.972 -2.338 -3.688 1.000 76.970 93 GLY A N 1
ATOM 737 C CA . GLY A 1 92 ? 17.012 -1.255 -3.982 1.000 76.131 93 GLY A CA 1
ATOM 738 C C . GLY A 1 92 ? 16.468 -1.404 -5.393 1.000 75.930 93 GLY A C 1
ATOM 739 O O . GLY A 1 92 ? 15.448 -0.714 -5.738 1.000 75.953 93 GLY A O 1
ATOM 740 N N . THR A 1 93 ? 17.030 -2.360 -6.156 1.000 75.929 94 THR A N 1
ATOM 741 C CA . THR A 1 93 ? 16.591 -2.610 -7.563 1.000 76.643 94 THR A CA 1
ATOM 742 C C . THR A 1 93 ? 16.384 -4.101 -7.818 1.000 74.287 94 THR A C 1
ATOM 743 O O . THR A 1 93 ? 17.281 -4.786 -8.315 1.000 71.843 94 THR A O 1
ATOM 747 N N . PRO A 1 94 ? 15.185 -4.620 -7.476 1.000 69.501 95 PRO A N 1
ATOM 748 C CA . PRO A 1 94 ? 14.801 -5.988 -7.791 1.000 70.086 95 PRO A CA 1
ATOM 749 C C . PRO A 1 94 ? 14.781 -6.208 -9.294 1.000 69.277 95 PRO A C 1
ATOM 750 O O . PRO A 1 94 ? 14.615 -5.253 -10.066 1.000 72.693 95 PRO A O 1
ATOM 754 N N . PRO A 1 95 ? 15.049 -7.452 -9.736 1.000 69.480 96 PRO A N 1
ATOM 755 C CA . PRO A 1 95 ? 15.008 -7.789 -11.146 1.000 70.871 96 PRO A CA 1
ATOM 756 C C . PRO A 1 95 ? 13.564 -7.736 -11.682 1.000 70.739 96 PRO A C 1
ATOM 757 O O . PRO A 1 95 ? 12.657 -8.272 -11.063 1.000 63.389 96 PRO A O 1
ATOM 761 N N . ARG A 1 96 ? 13.387 -7.012 -12.787 1.000 70.433 97 ARG A N 1
ATOM 762 C CA . ARG A 1 96 ? 12.091 -6.690 -13.427 1.000 72.693 97 ARG A CA 1
ATOM 763 C C . ARG A 1 96 ? 12.214 -6.883 -14.948 1.000 76.535 97 ARG A C 1
ATOM 764 O O . ARG A 1 96 ? 12.970 -6.158 -15.605 1.000 77.755 97 ARG A O 1
ATOM 772 N N . ALA A 1 97 ? 11.516 -7.855 -15.519 1.000 75.484 98 ALA A N 1
ATOM 773 C CA . ALA A 1 97 ? 11.626 -8.177 -16.960 1.000 75.082 98 ALA A CA 1
ATOM 774 C C . ALA A 1 97 ? 10.341 -8.886 -17.296 1.000 73.161 98 ALA A C 1
ATOM 775 O O . ALA A 1 97 ? 9.749 -9.393 -16.364 1.000 67.488 98 ALA A O 1
ATOM 777 N N . ALA A 1 98 ? 9.938 -8.911 -18.549 1.000 71.552 99 ALA A N 1
ATOM 778 C CA . ALA A 1 98 ? 8.770 -9.694 -19.003 1.000 73.091 99 ALA A CA 1
ATOM 779 C C . ALA A 1 98 ? 8.995 -11.196 -18.676 1.000 71.067 99 ALA A C 1
ATOM 780 O O . ALA A 1 98 ? 7.973 -11.894 -18.427 1.000 71.915 99 ALA A O 1
ATOM 782 N N . GLU A 1 99 ? 10.299 -11.604 -18.668 1.000 71.798 100 GLU A N 1
ATOM 783 C CA . GLU A 1 99 ? 10.780 -13.023 -18.714 1.000 76.390 100 GLU A CA 1
ATOM 784 C C . GLU A 1 99 ? 10.818 -13.569 -17.271 1.000 72.314 100 GLU A C 1
ATOM 785 O O . GLU A 1 99 ? 11.106 -14.783 -17.068 1.000 73.065 100 GLU A O 1
ATOM 791 N N . ILE A 1 100 ? 10.548 -12.677 -16.303 1.000 70.606 101 ILE A N 1
ATOM 792 C CA . ILE A 1 100 ? 10.867 -12.891 -14.856 1.000 66.354 101 ILE A CA 1
ATOM 793 C C . ILE A 1 100 ? 9.593 -12.715 -14.036 1.000 62.098 101 ILE A C 1
ATOM 794 O O . ILE A 1 100 ? 9.050 -11.609 -14.092 1.000 60.403 101 ILE A O 1
ATOM 799 N N . PHE A 1 101 ? 9.243 -13.705 -13.178 1.000 59.667 102 PHE A N 1
ATOM 800 C CA . PHE A 1 101 ? 8.029 -13.628 -12.320 1.000 55.337 102 PHE A CA 1
ATOM 801 C C . PHE A 1 101 ? 8.482 -13.813 -10.887 1.000 57.957 102 PHE A C 1
ATOM 802 O O . PHE A 1 101 ? 9.533 -14.432 -10.652 1.000 60.746 102 PHE A O 1
ATOM 810 N N . GLU A 1 102 ? 7.757 -13.221 -9.960 1.000 54.522 103 GLU A N 1
ATOM 811 C CA . GLU A 1 102 ? 8.114 -13.355 -8.526 1.000 52.730 103 GLU A CA 1
ATOM 812 C C . GLU A 1 102 ? 7.267 -14.491 -7.971 1.000 50.541 103 GLU A C 1
ATOM 813 O O . GLU A 1 102 ? 6.058 -14.451 -8.179 1.000 48.574 103 GLU A O 1
ATOM 819 N N . TRP A 1 103 ? 7.922 -15.402 -7.253 1.000 51.035 104 TRP A N 1
ATOM 820 C CA . TRP A 1 103 ? 7.357 -16.495 -6.425 1.000 51.581 104 TRP A CA 1
ATOM 821 C C . TRP A 1 103 ? 7.012 -15.973 -5.029 1.000 49.310 104 TRP A C 1
ATOM 822 O O . TRP A 1 103 ? 7.925 -15.421 -4.348 1.000 50.863 104 TRP A O 1
ATOM 833 N N . THR A 1 104 ? 5.744 -16.154 -4.626 1.000 47.987 105 THR A N 1
ATOM 834 C CA . THR A 1 104 ? 5.313 -15.919 -3.235 1.000 48.466 105 THR A CA 1
ATOM 835 C C . THR A 1 104 ? 4.426 -17.103 -2.818 1.000 48.233 105 THR A C 1
ATOM 836 O O . THR A 1 104 ? 3.928 -17.855 -3.694 1.000 43.281 105 THR A O 1
ATOM 840 N N . ARG A 1 105 ? 4.128 -17.182 -1.530 1.000 47.190 106 ARG A N 1
ATOM 841 C CA . ARG A 1 105 ? 3.042 -18.049 -1.007 1.000 44.255 106 ARG A CA 1
ATOM 842 C C . ARG A 1 105 ? 3.279 -19.513 -1.380 1.000 47.124 106 ARG A C 1
ATOM 843 O O . ARG A 1 105 ? 2.371 -20.148 -1.852 1.000 46.946 106 ARG A O 1
ATOM 851 N N . PHE A 1 106 ? 4.487 -20.019 -1.155 1.000 45.090 107 PHE A N 1
ATOM 852 C CA . PHE A 1 106 ? 4.744 -21.463 -1.251 1.000 47.980 107 PHE A CA 1
ATOM 853 C C . PHE A 1 106 ? 4.166 -22.117 -0.012 1.000 49.188 107 PHE A C 1
ATOM 854 O O . PHE A 1 106 ? 4.460 -21.634 1.088 1.000 51.186 107 PHE A O 1
ATOM 862 N N . PHE A 1 107 ? 3.289 -23.078 -0.168 1.000 49.948 108 PHE A N 1
ATOM 863 C CA . PHE A 1 107 ? 2.844 -23.871 1.001 1.000 51.439 108 PHE A CA 1
ATOM 864 C C . PHE A 1 107 ? 2.591 -25.318 0.589 1.000 53.341 108 PHE A C 1
ATOM 865 O O . PHE A 1 107 ? 2.199 -25.613 -0.567 1.000 51.263 108 PHE A O 1
ATOM 873 N N . VAL A 1 108 ? 2.724 -26.162 1.589 1.000 54.386 109 VAL A N 1
ATOM 874 C CA . VAL A 1 108 ? 2.318 -27.571 1.572 1.000 58.001 109 VAL A CA 1
ATOM 875 C C . VAL A 1 108 ? 1.430 -27.804 2.787 1.000 62.654 109 VAL A C 1
ATOM 876 O O . VAL A 1 108 ? 1.814 -27.462 3.992 1.000 60.567 109 VAL A O 1
ATOM 880 N N . MET A 1 109 ? 0.302 -28.434 2.523 1.000 65.071 110 MET A N 1
ATOM 881 C CA . MET A 1 109 ? -0.656 -28.712 3.597 1.000 73.600 110 MET A CA 1
ATOM 882 C C . MET A 1 109 ? -0.033 -29.814 4.453 1.000 77.119 110 MET A C 1
ATOM 883 O O . MET A 1 109 ? 0.829 -30.568 3.995 1.000 76.523 110 MET A O 1
ATOM 888 N N . PRO A 1 110 ? -0.320 -29.806 5.768 1.000 80.584 111 PRO A N 1
ATOM 889 C CA . PRO A 1 110 ? 0.048 -30.931 6.624 1.000 88.143 111 PRO A CA 1
ATOM 890 C C . PRO A 1 110 ? -0.400 -32.288 6.029 1.000 95.433 111 PRO A C 1
ATOM 891 O O . PRO A 1 110 ? 0.462 -33.175 5.960 1.000 101.607 111 PRO A O 1
ATOM 895 N N . SER A 1 111 ? -1.684 -32.422 5.610 1.000 102.265 112 SER A N 1
ATOM 896 C CA . SER A 1 111 ? -2.299 -33.658 5.010 1.000 112.492 112 SER A CA 1
ATOM 897 C C . SER A 1 111 ? -3.219 -33.311 3.824 1.000 108.926 112 SER A C 1
ATOM 898 O O . SER A 1 111 ? -3.371 -32.102 3.556 1.000 111.339 112 SER A O 1
ATOM 901 N N . GLY A 1 116 ? -0.317 -35.680 3.014 1.000 171.644 117 GLY A N 1
ATOM 902 C CA . GLY A 1 116 ? 0.855 -34.785 2.926 1.000 169.304 117 GLY A CA 1
ATOM 903 C C . GLY A 1 116 ? 1.964 -35.115 3.928 1.000 174.105 117 GLY A C 1
ATOM 904 O O . GLY A 1 116 ? 2.810 -34.224 4.134 1.000 171.999 117 GLY A O 1
ATOM 905 N N . ALA A 1 117 ? 1.994 -36.340 4.495 1.000 176.286 118 ALA A N 1
ATOM 906 C CA . ALA A 1 117 ? 2.890 -36.803 5.598 1.000 175.754 118 ALA A CA 1
ATOM 907 C C . ALA A 1 117 ? 4.327 -37.066 5.096 1.000 175.183 118 ALA A C 1
ATOM 908 O O . ALA A 1 117 ? 5.126 -36.104 5.101 1.000 175.810 118 ALA A O 1
ATOM 910 N N . SER A 1 118 ? 4.670 -38.318 4.737 1.000 173.130 119 SER A N 1
ATOM 911 C CA . SER A 1 118 ? 5.926 -38.704 4.022 1.000 166.933 119 SER A CA 1
ATOM 912 C C . SER A 1 118 ? 5.720 -38.558 2.498 1.000 160.685 119 SER A C 1
ATOM 913 O O . SER A 1 118 ? 6.305 -39.364 1.732 1.000 159.154 119 SER A O 1
ATOM 916 N N . SER A 1 119 ? 4.944 -37.541 2.080 1.000 149.764 120 SER A N 1
ATOM 917 C CA . SER A 1 119 ? 4.432 -37.303 0.698 1.000 147.929 120 SER A CA 1
ATOM 918 C C . SER A 1 119 ? 5.384 -36.417 -0.100 1.000 134.029 120 SER A C 1
ATOM 919 O O . SER A 1 119 ? 5.875 -35.386 0.380 1.000 129.453 120 SER A O 1
ATOM 922 N N . PRO A 1 120 ? 5.588 -36.711 -1.395 1.000 119.725 121 PRO A N 1
ATOM 923 C CA . PRO A 1 120 ? 6.370 -35.793 -2.196 1.000 113.563 121 PRO A CA 1
ATOM 924 C C . PRO A 1 120 ? 5.552 -34.545 -2.573 1.000 98.317 121 PRO A C 1
ATOM 925 O O . PRO A 1 120 ? 6.011 -33.896 -3.468 1.000 99.379 121 PRO A O 1
ATOM 929 N N . VAL A 1 121 ? 4.423 -34.216 -1.906 1.000 86.671 122 VAL A N 1
ATOM 930 C CA . VAL A 1 121 ? 3.567 -33.067 -2.334 1.000 78.976 122 VAL A CA 1
ATOM 931 C C . VAL A 1 121 ? 4.487 -31.879 -2.576 1.000 71.819 122 VAL A C 1
ATOM 932 O O . VAL A 1 121 ? 4.288 -31.153 -3.535 1.000 72.399 122 VAL A O 1
ATOM 936 N N . ALA A 1 122 ? 5.451 -31.669 -1.689 1.000 70.262 123 ALA A N 1
ATOM 937 C CA . ALA A 1 122 ? 6.391 -30.544 -1.820 1.000 68.188 123 ALA A CA 1
ATOM 938 C C . ALA A 1 122 ? 7.045 -30.685 -3.196 1.000 70.393 123 ALA A C 1
ATOM 939 O O . ALA A 1 122 ? 7.030 -29.737 -3.962 1.000 68.828 123 ALA A O 1
ATOM 941 N N . GLY A 1 123 ? 7.616 -31.858 -3.469 1.000 75.297 124 GLY A N 1
ATOM 942 C CA . GLY A 1 123 ? 8.219 -32.183 -4.785 1.000 80.768 124 GLY A CA 1
ATOM 943 C C . GLY A 1 123 ? 7.324 -31.718 -5.968 1.000 79.181 124 GLY A C 1
ATOM 944 O O . GLY A 1 123 ? 7.812 -30.901 -6.885 1.000 83.684 124 GLY A O 1
ATOM 945 N N . PHE A 1 124 ? 6.055 -32.243 -5.898 1.000 77.086 125 PHE A N 1
ATOM 946 C CA . PHE A 1 124 ? 4.981 -32.023 -6.922 1.000 79.436 125 PHE A CA 1
ATOM 947 C C . PHE A 1 124 ? 4.797 -30.520 -7.128 1.000 76.985 125 PHE A C 1
ATOM 948 O O . PHE A 1 124 ? 4.665 -30.081 -8.288 1.000 81.261 125 PHE A O 1
ATOM 956 N N . VAL A 1 125 ? 4.782 -29.748 -6.026 1.000 68.958 126 VAL A N 1
ATOM 957 C CA . VAL A 1 125 ? 4.637 -28.259 -6.070 1.000 64.444 126 VAL A CA 1
ATOM 958 C C . VAL A 1 125 ? 5.904 -27.612 -6.643 1.000 62.188 126 VAL A C 1
ATOM 959 O O . VAL A 1 125 ? 5.783 -26.741 -7.493 1.000 60.549 126 VAL A O 1
ATOM 963 N N . LEU A 1 126 ? 7.082 -27.965 -6.129 1.000 66.477 127 LEU A N 1
ATOM 964 C CA . LEU A 1 126 ? 8.335 -27.320 -6.595 1.000 67.027 127 LEU A CA 1
ATOM 965 C C . LEU A 1 126 ? 8.562 -27.673 -8.094 1.000 71.344 127 LEU A C 1
ATOM 966 O O . LEU A 1 126 ? 8.658 -26.786 -8.940 1.000 71.735 127 LEU A O 1
ATOM 971 N N . CYS A 1 127 ? 8.560 -28.949 -8.440 1.000 72.654 128 CYS A N 1
ATOM 972 C CA . CYS A 1 127 ? 8.662 -29.370 -9.862 1.000 79.311 128 CYS A CA 1
ATOM 973 C C . CYS A 1 127 ? 7.585 -28.676 -10.723 1.000 79.190 128 CYS A C 1
ATOM 974 O O . CYS A 1 127 ? 7.903 -28.276 -11.846 1.000 80.951 128 CYS A O 1
ATOM 977 N N . GLY A 1 128 ? 6.365 -28.496 -10.193 1.000 74.725 129 GLY A N 1
ATOM 978 C CA . GLY A 1 128 ? 5.199 -28.016 -10.957 1.000 73.903 129 GLY A CA 1
ATOM 979 C C . GLY A 1 128 ? 5.348 -26.541 -11.247 1.000 70.241 129 GLY A C 1
ATOM 980 O O . GLY A 1 128 ? 4.896 -26.071 -12.330 1.000 69.811 129 GLY A O 1
ATOM 981 N N . LEU A 1 129 ? 5.981 -25.849 -10.295 1.000 70.005 130 LEU A N 1
ATOM 982 C CA . LEU A 1 129 ? 6.325 -24.408 -10.393 1.000 67.423 130 LEU A CA 1
ATOM 983 C C . LEU A 1 129 ? 7.267 -24.248 -11.592 1.000 71.205 130 LEU A C 1
ATOM 984 O O . LEU A 1 129 ? 6.953 -23.416 -12.435 1.000 66.068 130 LEU A O 1
ATOM 989 N N . LEU A 1 130 ? 8.355 -25.021 -11.661 1.000 75.301 131 LEU A N 1
ATOM 990 C CA . LEU A 1 130 ? 9.367 -24.882 -12.752 1.000 79.014 131 LEU A CA 1
ATOM 991 C C . LEU A 1 130 ? 8.726 -25.239 -14.086 1.000 82.104 131 LEU A C 1
ATOM 992 O O . LEU A 1 130 ? 8.980 -24.537 -15.078 1.000 85.429 131 LEU A O 1
ATOM 997 N N . GLU A 1 131 ? 7.913 -26.289 -14.091 1.000 83.746 132 GLU A N 1
ATOM 998 C CA . GLU A 1 131 ? 7.250 -26.777 -15.322 1.000 87.940 132 GLU A CA 1
ATOM 999 C C . GLU A 1 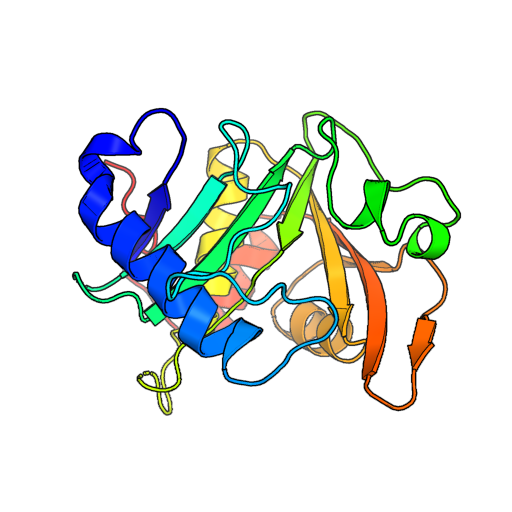131 ? 6.252 -25.726 -15.821 1.000 82.177 132 GLU A C 1
ATOM 1000 O O . GLU A 1 131 ? 6.158 -25.495 -17.039 1.000 78.908 132 GLU A O 1
ATOM 1006 N N . THR A 1 132 ? 5.487 -25.123 -14.934 1.000 75.342 133 THR A N 1
ATOM 1007 C CA . THR A 1 132 ? 4.517 -24.074 -15.320 1.000 72.878 133 THR A CA 1
ATOM 1008 C C . THR A 1 132 ? 5.293 -22.877 -15.853 1.000 70.952 133 THR A C 1
ATOM 1009 O O . THR A 1 132 ? 4.885 -22.356 -16.975 1.000 76.070 133 THR A O 1
ATOM 1013 N N . ALA A 1 133 ? 6.426 -22.519 -15.175 1.000 68.275 134 ALA A N 1
ATOM 1014 C CA . ALA A 1 133 ? 7.167 -21.314 -15.610 1.000 72.987 134 ALA A CA 1
ATOM 1015 C C . ALA A 1 133 ? 7.763 -21.586 -17.011 1.000 77.915 134 ALA A C 1
ATOM 1016 O O . ALA A 1 133 ? 7.704 -20.675 -17.876 1.000 81.433 134 ALA A O 1
ATOM 1018 N N . GLN A 1 134 ? 8.256 -22.814 -17.218 1.000 78.494 135 GLN A N 1
ATOM 1019 C CA . GLN A 1 134 ? 8.809 -23.299 -18.506 1.000 85.979 135 GLN A CA 1
ATOM 1020 C C . GLN A 1 134 ? 7.762 -23.066 -19.582 1.000 87.105 135 GLN A C 1
ATOM 1021 O O . GLN A 1 134 ? 8.053 -22.383 -20.573 1.000 92.724 135 GLN A O 1
ATOM 1027 N N . SER A 1 135 ? 6.587 -23.643 -19.363 1.000 88.319 136 SER A N 1
ATOM 1028 C CA . SER A 1 135 ? 5.472 -23.656 -20.331 1.000 89.711 136 SER A CA 1
ATOM 1029 C C . SER A 1 135 ? 5.110 -22.219 -20.715 1.000 88.136 136 SER A C 1
ATOM 1030 O O . SER A 1 135 ? 4.681 -22.059 -21.830 1.000 89.546 136 SER A O 1
ATOM 1033 N N . LEU A 1 136 ? 5.309 -21.210 -19.863 1.000 83.481 137 LEU A N 1
ATOM 1034 C CA . LEU A 1 136 ? 4.847 -19.815 -20.149 1.000 81.957 137 LEU A CA 1
ATOM 1035 C C . LEU A 1 136 ? 5.969 -18.899 -20.723 1.000 80.080 137 LEU A C 1
ATOM 1036 O O . LEU A 1 136 ? 5.703 -17.622 -20.833 1.000 85.116 137 LEU A O 1
ATOM 1041 N N . GLY A 1 137 ? 7.207 -19.486 -20.816 1.000 83.180 138 GLY A N 1
ATOM 1042 C CA . GLY A 1 137 ? 8.423 -18.748 -21.232 1.000 85.643 138 GLY A CA 1
ATOM 1043 C C . GLY A 1 137 ? 8.946 -17.796 -20.162 1.000 83.860 138 GLY A C 1
ATOM 1044 O O . GLY A 1 137 ? 9.714 -16.792 -20.467 1.000 81.071 138 GLY A O 1
ATOM 1045 N N . ILE A 1 138 ? 8.537 -18.077 -18.909 1.000 78.396 139 ILE A N 1
ATOM 1046 C CA . ILE A 1 138 ? 9.194 -17.454 -17.732 1.000 78.719 139 ILE A CA 1
ATOM 1047 C C . ILE A 1 138 ? 10.538 -18.179 -17.632 1.000 79.669 139 ILE A C 1
ATOM 1048 O O . ILE A 1 138 ? 10.502 -19.435 -17.744 1.000 85.651 139 ILE A O 1
ATOM 1053 N N . ARG A 1 139 ? 11.621 -17.393 -17.696 1.000 79.526 140 ARG A N 1
ATOM 1054 C CA . ARG A 1 139 ? 13.013 -17.935 -17.821 1.000 85.218 140 ARG A CA 1
ATOM 1055 C C . ARG A 1 139 ? 13.664 -17.904 -16.431 1.000 82.265 140 ARG A C 1
ATOM 1056 O O . ARG A 1 139 ? 14.529 -18.832 -16.083 1.000 85.787 140 ARG A O 1
ATOM 1064 N N . GLN A 1 140 ? 13.255 -16.927 -15.609 1.000 80.418 141 GLN A N 1
ATOM 1065 C CA . GLN A 1 140 ? 13.726 -16.885 -14.211 1.000 76.128 141 GLN A CA 1
ATOM 1066 C C . GLN A 1 140 ? 12.568 -16.558 -13.250 1.000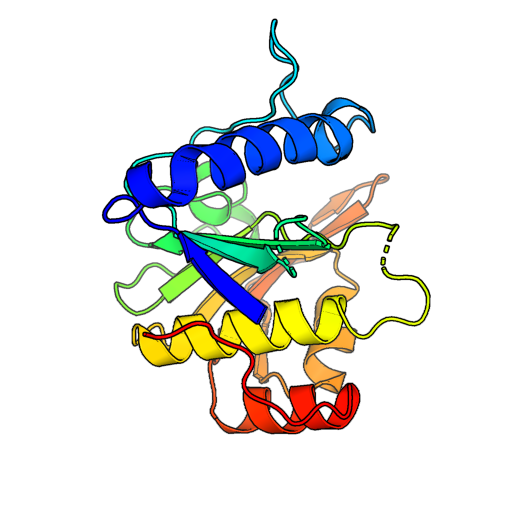 69.691 141 GLN A C 1
ATOM 1067 O O . GLN A 1 140 ? 11.533 -15.903 -13.682 1.000 69.322 141 GLN A O 1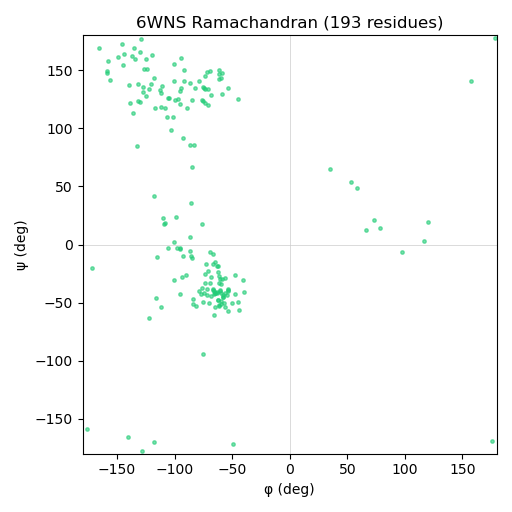
ATOM 1073 N N . ILE A 1 141 ? 12.803 -16.871 -11.963 1.000 69.952 142 ILE A N 1
ATOM 1074 C CA . ILE A 1 141 ? 11.825 -16.602 -10.853 1.000 66.434 142 ILE A CA 1
ATOM 1075 C C . ILE A 1 141 ? 12.579 -15.926 -9.707 1.000 66.010 142 ILE A C 1
ATOM 1076 O O . ILE A 1 141 ? 13.709 -16.540 -9.284 1.000 72.810 142 ILE A O 1
ATOM 1081 N N . SER A 1 142 ? 12.045 -14.671 -9.307 1.000 62.010 143 SER A N 1
ATOM 1082 C CA . SER A 1 142 ? 12.597 -13.934 -8.145 1.000 62.713 143 SER A CA 1
ATOM 1083 C C . SER A 1 142 ? 11.805 -14.338 -6.903 1.000 59.621 143 SER A C 1
ATOM 1084 O O . SER A 1 142 ? 10.625 -14.734 -7.068 1.000 58.070 143 SER A O 1
ATOM 1087 N N . VAL A 1 143 ? 12.436 -14.317 -5.723 1.000 61.824 144 VAL A N 1
ATOM 1088 C CA . VAL A 1 143 ? 11.744 -14.752 -4.469 1.000 58.923 144 VAL A CA 1
ATOM 1089 C C . VAL A 1 143 ? 12.457 -14.159 -3.262 1.000 60.565 144 VAL A C 1
ATOM 1090 O O . VAL A 1 143 ? 13.708 -14.009 -3.235 1.000 56.918 144 VAL A O 1
ATOM 1094 N N . VAL A 1 144 ? 11.667 -13.890 -2.253 1.000 52.524 145 VAL A N 1
ATOM 1095 C CA . VAL A 1 144 ? 12.098 -13.517 -0.887 1.000 53.247 145 VAL A CA 1
ATOM 1096 C C . VAL A 1 144 ? 11.761 -14.741 -0.030 1.000 57.678 145 VAL A C 1
ATOM 1097 O O . VAL A 1 144 ? 10.565 -15.185 -0.058 1.000 50.189 145 VAL A O 1
ATOM 1101 N N . CYS A 1 145 ? 12.754 -15.364 0.556 1.000 55.551 146 CYS A N 1
ATOM 1102 C CA . CYS A 1 145 ? 12.574 -16.624 1.295 1.000 55.597 146 CYS A CA 1
ATOM 1103 C C . CYS A 1 145 ? 13.515 -16.618 2.505 1.000 58.109 146 CYS A C 1
ATOM 1104 O O . CYS A 1 145 ? 14.428 -15.706 2.635 1.000 57.770 146 CYS A O 1
ATOM 1107 N N . GLU A 1 146 ? 13.221 -17.532 3.428 1.000 56.590 147 GLU A N 1
ATOM 1108 C CA . GLU A 1 146 ? 14.077 -17.766 4.599 1.000 58.148 147 GLU A CA 1
ATOM 1109 C C . GLU A 1 146 ? 15.479 -18.159 4.101 1.000 60.619 147 GLU A C 1
ATOM 1110 O O . GLU A 1 146 ? 15.571 -18.830 3.076 1.000 60.325 147 GLU A O 1
ATOM 1116 N N . THR A 1 147 ? 16.495 -17.776 4.860 1.000 62.072 148 THR A N 1
ATOM 1117 C CA . THR A 1 147 ? 17.913 -17.964 4.474 1.000 68.065 148 THR A CA 1
ATOM 1118 C C . THR A 1 147 ? 18.282 -19.444 4.427 1.000 70.121 148 THR A C 1
ATOM 1119 O O . THR A 1 147 ? 19.332 -19.689 3.901 1.000 70.396 148 THR A O 1
ATOM 1123 N N . PHE A 1 148 ? 17.458 -20.410 4.849 1.000 68.690 149 PHE A N 1
ATOM 1124 C CA . PHE A 1 148 ? 17.845 -21.851 4.720 1.000 71.502 149 PHE A CA 1
ATOM 1125 C C . PHE A 1 148 ? 17.500 -22.393 3.321 1.000 72.975 149 PHE A C 1
ATOM 1126 O O . PHE A 1 148 ? 17.910 -23.514 3.002 1.000 72.638 149 PHE A O 1
ATOM 1134 N N . TRP A 1 149 ? 16.726 -21.676 2.507 1.000 70.135 150 TRP A N 1
ATOM 1135 C CA . TRP A 1 149 ? 16.158 -22.227 1.234 1.000 68.755 150 TRP A CA 1
ATOM 1136 C C . TRP A 1 149 ? 17.233 -22.484 0.191 1.000 74.983 150 TRP A C 1
ATOM 1137 O O . TRP A 1 149 ? 17.123 -23.475 -0.536 1.000 73.550 150 TRP A O 1
ATOM 1148 N N . PRO A 1 150 ? 18.197 -21.556 -0.006 1.000 75.619 151 PRO A N 1
ATOM 1149 C CA . PRO A 1 150 ? 19.168 -21.690 -1.091 1.000 80.671 151 PRO A CA 1
ATOM 1150 C C . PRO A 1 150 ? 19.933 -23.023 -0.999 1.000 84.401 151 PRO A C 1
ATOM 1151 O O . PRO A 1 150 ? 20.023 -23.676 -1.984 1.000 85.952 151 PRO A O 1
ATOM 1155 N N . LYS A 1 151 ? 20.338 -23.457 0.187 1.000 84.933 152 LYS A N 1
ATOM 1156 C CA . LYS A 1 151 ? 21.021 -24.771 0.322 1.000 94.011 152 LYS A CA 1
ATOM 1157 C C . LYS A 1 151 ? 20.085 -25.874 -0.173 1.000 91.038 152 LYS A C 1
ATOM 1158 O O . LYS A 1 151 ? 20.520 -26.691 -1.007 1.000 86.771 152 LYS A O 1
ATOM 1164 N N . ARG A 1 152 ? 18.852 -25.912 0.319 1.000 85.936 153 ARG A N 1
ATOM 1165 C CA . ARG A 1 152 ? 17.907 -26.994 -0.033 1.000 85.376 153 ARG A CA 1
ATOM 1166 C C . ARG A 1 152 ? 17.683 -26.993 -1.546 1.000 84.668 153 ARG A C 1
ATOM 1167 O O . ARG A 1 152 ? 17.566 -28.130 -2.143 1.000 89.222 153 ARG A O 1
ATOM 1175 N N . LEU A 1 153 ? 17.550 -25.783 -2.137 1.000 81.184 154 LEU A N 1
ATOM 1176 C CA . LEU A 1 153 ? 17.156 -25.695 -3.567 1.000 81.727 154 LEU A CA 1
ATOM 1177 C C . LEU A 1 153 ? 18.371 -26.038 -4.434 1.000 85.269 154 LEU A C 1
ATOM 1178 O O . LEU A 1 153 ? 18.177 -26.745 -5.466 1.000 84.859 154 LEU A O 1
ATOM 1183 N N . ARG A 1 154 ? 19.570 -25.606 -4.017 1.000 85.015 155 ARG A N 1
ATOM 1184 C CA . ARG A 1 154 ? 20.852 -25.979 -4.689 1.000 89.546 155 ARG A CA 1
ATOM 1185 C C . ARG A 1 154 ? 21.162 -27.465 -4.472 1.000 90.227 155 ARG A C 1
ATOM 1186 O O . ARG A 1 154 ? 22.039 -27.899 -5.154 1.000 102.326 155 ARG A O 1
ATOM 1194 N N . ALA A 1 155 ? 20.418 -28.231 -3.657 1.000 91.753 156 ALA A N 1
ATOM 1195 C CA . ALA A 1 155 ? 20.531 -29.710 -3.486 1.000 95.724 156 ALA A CA 1
ATOM 1196 C C . A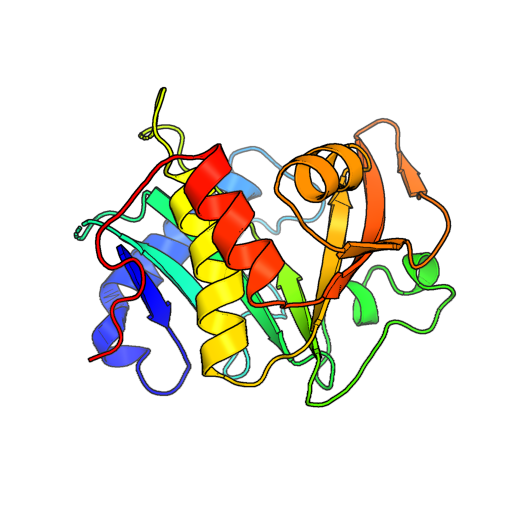LA A 1 155 ? 19.617 -30.455 -4.475 1.000 96.399 156 ALA A C 1
ATOM 1197 O O . ALA A 1 155 ? 19.922 -31.633 -4.784 1.000 96.241 156 ALA A O 1
ATOM 1199 N N . LEU A 1 156 ? 18.526 -29.811 -4.918 1.000 97.038 157 LEU A N 1
ATOM 1200 C CA . LEU A 1 156 ? 17.514 -30.371 -5.871 1.000 100.754 157 LEU A CA 1
ATOM 1201 C C . LEU A 1 156 ? 17.935 -30.170 -7.362 1.000 103.218 157 LEU A C 1
ATOM 1202 O O . LEU A 1 156 ? 17.176 -30.661 -8.271 1.000 103.852 157 LEU A O 1
ATOM 1207 N N . GLY A 1 157 ? 18.988 -29.368 -7.630 1.000 99.903 158 GLY A N 1
ATOM 1208 C CA . GLY A 1 157 ? 19.530 -29.082 -8.976 1.000 107.205 158 GLY A CA 1
ATOM 1209 C C . GLY A 1 157 ? 19.420 -27.614 -9.371 1.000 100.978 158 GLY A C 1
ATOM 1210 O O . GLY A 1 157 ? 19.845 -27.281 -10.481 1.000 101.581 158 GLY A O 1
ATOM 1211 N N . TRP A 1 158 ? 18.927 -26.731 -8.505 1.000 88.574 159 TRP A N 1
ATOM 1212 C CA . TRP A 1 158 ? 18.566 -25.357 -8.956 1.000 88.278 159 TRP A CA 1
ATOM 1213 C C . TRP A 1 158 ? 19.821 -24.475 -8.993 1.000 90.442 159 TRP A C 1
ATOM 1214 O O . TRP A 1 158 ? 20.702 -24.549 -8.008 1.000 97.596 159 TRP A O 1
ATOM 1225 N N . THR A 1 159 ? 19.938 -23.709 -10.116 1.000 91.597 160 THR A N 1
ATOM 1226 C CA . THR A 1 159 ? 21.031 -22.716 -10.224 1.000 95.183 160 THR A CA 1
ATOM 1227 C C . THR A 1 159 ? 20.312 -21.397 -9.877 1.000 90.110 160 THR A C 1
ATOM 1228 O O . THR A 1 159 ? 19.140 -21.143 -10.417 1.000 90.270 160 THR A O 1
ATOM 1232 N N . LEU A 1 160 ? 20.838 -20.693 -8.868 1.000 86.903 161 LEU A N 1
ATOM 1233 C CA . LEU A 1 160 ? 20.220 -19.435 -8.361 1.000 84.640 161 LEU A CA 1
ATOM 1234 C C . LEU A 1 160 ? 21.313 -18.520 -7.835 1.000 87.617 161 LEU A C 1
ATOM 1235 O O . LEU A 1 160 ? 22.424 -19.014 -7.560 1.000 94.529 161 LEU A O 1
ATOM 1240 N N . PHE A 1 161 ? 20.978 -17.238 -7.711 1.000 87.267 162 PHE A N 1
ATOM 1241 C CA . PHE A 1 161 ? 21.922 -16.146 -7.385 1.000 90.366 162 PHE A CA 1
ATOM 1242 C C . PHE A 1 161 ? 21.271 -15.373 -6.242 1.000 83.597 162 PHE A C 1
ATOM 1243 O O . PHE A 1 161 ? 20.118 -14.910 -6.395 1.000 82.012 162 PHE A O 1
ATOM 1251 N N . GLU A 1 162 ? 21.954 -15.258 -5.107 1.000 84.105 163 GLU A N 1
ATOM 1252 C CA . GLU A 1 162 ? 21.537 -14.310 -4.041 1.000 80.945 163 GLU A CA 1
ATOM 1253 C C . GLU A 1 162 ? 21.590 -12.883 -4.614 1.000 83.147 163 GLU A C 1
ATOM 1254 O O . GLU A 1 162 ? 22.479 -12.610 -5.411 1.000 81.676 163 GLU A O 1
ATOM 1260 N N . LEU A 1 163 ? 20.652 -12.008 -4.264 1.000 78.293 164 LEU A N 1
ATOM 1261 C CA . LEU A 1 163 ? 20.535 -10.669 -4.889 1.000 81.240 164 LEU A CA 1
ATOM 1262 C C . LEU A 1 163 ? 21.040 -9.616 -3.875 1.000 84.208 164 LEU A C 1
ATOM 1263 O O . LEU A 1 163 ? 21.152 -8.414 -4.210 1.000 90.198 164 LEU A O 1
ATOM 1268 N N . GLY A 1 164 ? 21.408 -10.057 -2.664 1.000 83.497 165 GLY A N 1
ATOM 1269 C CA . GLY A 1 164 ? 21.861 -9.098 -1.663 1.000 86.543 165 GLY A CA 1
ATOM 1270 C C . GLY A 1 164 ? 22.363 -9.757 -0.307 1.000 87.129 165 GLY A C 1
ATOM 1271 O O . GLY A 1 164 ? 22.323 -11.011 -0.185 1.000 88.093 165 GLY A O 1
ATOM 1272 N N . ASN A 1 165 ? 22.310 -8.863 0.690 1.000 85.297 166 ASN A N 1
ATOM 1273 C CA . ASN A 1 165 ? 22.516 -9.211 2.144 1.000 84.853 166 ASN A CA 1
ATOM 1274 C C . ASN A 1 165 ? 21.206 -9.840 2.648 1.000 76.437 166 ASN A C 1
ATOM 1275 O O . ASN A 1 165 ? 20.130 -9.394 2.149 1.000 75.591 166 ASN A O 1
ATOM 1280 N N . ALA A 1 166 ? 21.351 -10.887 3.486 1.000 76.520 167 ALA A N 1
ATOM 1281 C CA . ALA A 1 166 ? 20.287 -11.408 4.371 1.000 77.408 167 ALA A CA 1
ATOM 1282 C C . ALA A 1 166 ? 19.860 -10.280 5.300 1.000 77.434 167 ALA A C 1
ATOM 1283 O O . ALA A 1 166 ? 20.724 -9.449 5.682 1.000 76.179 167 ALA A O 1
ATOM 1285 N N . LEU A 1 167 ? 18.565 -10.227 5.595 1.000 74.195 168 LEU A N 1
ATOM 1286 C CA . LEU A 1 167 ? 17.987 -9.289 6.569 1.000 73.845 168 LEU A CA 1
ATOM 1287 C C . LEU A 1 167 ? 17.629 -10.120 7.795 1.000 75.050 168 LEU A C 1
ATOM 1288 O O . LEU A 1 167 ? 16.712 -10.920 7.744 1.000 71.362 168 LEU A O 1
ATOM 1293 N N . GLU A 1 168 ? 18.365 -9.917 8.856 1.000 80.020 169 GLU A N 1
ATOM 1294 C CA . GLU A 1 168 ? 18.252 -10.752 10.056 1.000 83.750 169 GLU A CA 1
ATOM 1295 C C . GLU A 1 168 ? 17.146 -10.141 10.881 1.000 88.957 169 GLU A C 1
ATOM 1296 O O . GLU A 1 168 ? 17.036 -8.911 10.894 1.000 90.682 169 GLU A O 1
ATOM 1302 N N . HIS A 1 169 ? 16.327 -11.018 11.438 1.000 90.257 170 HIS A N 1
ATOM 1303 C CA . HIS A 1 169 ? 15.238 -10.697 12.385 1.000 89.616 170 HIS A CA 1
ATOM 1304 C C . HIS A 1 169 ? 15.242 -11.783 13.453 1.000 86.757 170 HIS A C 1
ATOM 1305 O O . HIS A 1 169 ? 15.514 -12.937 13.157 1.000 82.317 170 HIS A O 1
ATOM 1312 N N . PRO A 1 170 ? 15.079 -11.447 14.747 1.000 95.848 171 PRO A N 1
ATOM 1313 C CA . PRO A 1 170 ? 14.736 -12.445 15.765 1.000 95.461 171 PRO A CA 1
ATOM 1314 C C . PRO A 1 170 ? 13.693 -13.521 15.370 1.000 85.557 171 PRO A C 1
ATOM 1315 O O . PRO A 1 170 ? 13.854 -14.635 15.849 1.000 81.442 171 PRO A O 1
ATOM 1319 N N . ASP A 1 171 ? 12.727 -13.242 14.481 1.000 74.167 172 ASP A N 1
ATOM 1320 C CA . ASP A 1 171 ? 11.682 -14.228 14.093 1.000 70.228 172 ASP A CA 1
ATOM 1321 C C . ASP A 1 171 ? 12.044 -14.973 12.820 1.000 68.302 172 ASP A C 1
ATOM 1322 O O . ASP A 1 171 ? 11.340 -15.915 12.431 1.000 63.594 172 ASP A O 1
ATOM 1327 N N . GLY A 1 172 ? 13.159 -14.636 12.198 1.000 61.427 173 GLY A N 1
ATOM 1328 C CA . GLY A 1 172 ? 13.448 -15.321 10.947 1.000 62.253 173 GLY A CA 1
ATOM 1329 C C . GLY A 1 172 ? 14.400 -14.467 10.133 1.000 63.277 173 GLY A C 1
ATOM 1330 O O . GLY A 1 172 ? 14.229 -13.230 10.129 1.000 70.723 173 GLY A O 1
ATOM 1331 N N . ASP A 1 173 ? 15.349 -15.081 9.476 1.000 59.716 174 ASP A N 1
ATOM 1332 C CA . ASP A 1 173 ? 16.210 -14.355 8.507 1.000 64.756 174 ASP A CA 1
ATOM 1333 C C . ASP A 1 173 ? 15.724 -14.624 7.068 1.000 63.711 174 ASP A C 1
ATOM 1334 O O . ASP A 1 173 ? 15.414 -15.780 6.696 1.000 61.994 174 ASP A O 1
ATOM 1339 N N . ILE A 1 174 ? 15.747 -13.590 6.236 1.000 63.595 175 ILE A N 1
ATOM 1340 C CA . ILE A 1 174 ? 15.258 -13.704 4.856 1.000 58.908 175 ILE A CA 1
ATOM 1341 C C . ILE A 1 174 ? 16.306 -13.153 3.899 1.000 63.610 175 ILE A C 1
ATOM 1342 O O . ILE A 1 174 ? 17.263 -12.470 4.352 1.000 63.769 175 ILE A O 1
ATOM 1347 N N . ILE A 1 175 ? 16.108 -13.483 2.631 1.000 60.173 176 ILE A N 1
ATOM 1348 C CA . ILE A 1 175 ? 17.077 -13.155 1.541 1.000 62.674 176 ILE A CA 1
ATOM 1349 C C . ILE A 1 175 ? 16.320 -13.188 0.209 1.000 63.417 176 ILE A C 1
ATOM 1350 O O . ILE A 1 175 ? 15.249 -13.846 0.097 1.000 63.740 176 ILE A O 1
ATOM 1355 N N . ALA A 1 176 ? 16.758 -12.366 -0.738 1.000 65.281 177 ALA A N 1
ATOM 1356 C CA . ALA A 1 176 ? 16.263 -12.344 -2.122 1.000 60.417 177 ALA A CA 1
ATOM 1357 C C . ALA A 1 176 ? 17.140 -13.206 -3.040 1.000 68.755 177 ALA A C 1
ATOM 1358 O O . ALA A 1 176 ? 18.424 -13.101 -2.999 1.000 69.561 177 ALA A O 1
ATOM 1360 N N . LEU A 1 177 ? 16.491 -14.011 -3.885 1.000 68.701 178 LEU A N 1
ATOM 1361 C CA . LEU A 1 177 ? 17.139 -14.940 -4.854 1.000 68.647 178 LEU A CA 1
ATOM 1362 C C . LEU A 1 177 ? 16.603 -14.700 -6.267 1.000 70.051 178 LEU A C 1
ATOM 1363 O O . LEU A 1 177 ? 15.400 -14.339 -6.406 1.000 64.536 178 LEU A O 1
ATOM 1368 N N . LEU A 1 178 ? 17.417 -14.966 -7.299 1.000 73.766 179 LEU A N 1
ATOM 1369 C CA . LEU A 1 178 ? 16.958 -15.079 -8.719 1.000 70.836 179 LEU A CA 1
ATOM 1370 C C . LEU A 1 178 ? 17.223 -16.502 -9.243 1.000 73.059 179 LEU A C 1
ATOM 1371 O O . LEU A 1 178 ? 18.388 -16.924 -9.226 1.000 79.459 179 LEU A O 1
ATOM 1376 N N . ILE A 1 179 ? 16.178 -17.249 -9.613 1.000 71.236 180 ILE A N 1
ATOM 1377 C CA . ILE A 1 179 ? 16.254 -18.711 -9.919 1.000 76.923 180 ILE A CA 1
ATOM 1378 C C . ILE A 1 179 ? 16.161 -18.888 -11.428 1.000 78.188 180 ILE A C 1
ATOM 1379 O O . ILE A 1 179 ? 15.212 -18.335 -12.002 1.000 79.408 180 ILE A O 1
ATOM 1384 N N . ASP A 1 180 ? 17.128 -19.596 -12.047 1.000 83.820 181 ASP A N 1
ATOM 1385 C CA . ASP A 1 180 ? 16.989 -20.054 -13.452 1.000 87.903 181 ASP A CA 1
ATOM 1386 C C . ASP A 1 180 ? 15.986 -21.259 -13.447 1.000 87.089 181 ASP A C 1
ATOM 1387 O O . ASP A 1 180 ? 16.119 -22.284 -12.766 1.000 92.717 181 ASP A O 1
ATOM 1392 N N . VAL A 1 181 ? 15.073 -21.111 -14.458 1.000 84.387 182 VAL A N 1
ATOM 1393 C CA . VAL A 1 181 ? 14.076 -22.143 -14.879 1.000 85.170 182 VAL A CA 1
ATOM 1394 C C . VAL A 1 181 ? 14.734 -22.954 -16.001 1.000 91.834 182 VAL A C 1
ATOM 1395 O O . VAL A 1 181 ? 14.663 -22.528 -17.141 1.000 96.364 182 VAL A O 1
ATOM 1399 N N . THR A 1 182 ? 15.411 -24.047 -15.651 1.000 97.681 183 THR A N 1
ATOM 1400 C CA . THR A 1 182 ? 16.219 -24.864 -16.582 1.000 99.790 183 THR A CA 1
ATOM 1401 C C . THR A 1 182 ? 15.621 -26.282 -16.652 1.000 103.450 183 THR A C 1
ATOM 1402 O O . THR A 1 182 ? 15.069 -26.822 -15.621 1.000 98.474 183 THR A O 1
ATOM 1406 N N . PRO A 1 183 ? 15.643 -26.898 -17.872 1.000 109.077 184 PRO A N 1
ATOM 1407 C CA . PRO A 1 183 ? 15.229 -28.294 -18.069 1.000 109.236 184 PRO A CA 1
ATOM 1408 C C . PRO A 1 183 ? 15.841 -29.342 -17.023 1.000 110.451 184 PRO A C 1
ATOM 1409 O O . PRO A 1 183 ? 15.267 -30.456 -16.797 1.000 116.787 184 PRO A O 1
ATOM 1413 N N . GLU A 1 184 ? 17.044 -28.868 -16.523 1.000 108.927 185 GLU A N 1
ATOM 1414 C CA . GLU A 1 184 ? 17.965 -29.690 -15.690 1.000 114.215 185 GLU A CA 1
ATOM 1415 C C . GLU A 1 184 ? 17.409 -29.623 -14.274 1.000 110.459 185 GLU A C 1
ATOM 1416 O O . GLU A 1 184 ? 17.133 -30.717 -13.673 1.000 108.638 185 GLU A O 1
ATOM 1422 N N . ALA A 1 185 ? 17.195 -28.389 -13.800 1.000 104.542 186 ALA A N 1
ATOM 1423 C CA . ALA A 1 185 ? 16.598 -28.096 -12.479 1.000 98.247 186 ALA A CA 1
ATOM 1424 C C . ALA A 1 185 ? 15.383 -29.045 -12.365 1.000 98.214 186 ALA A C 1
ATOM 1425 O O . ALA A 1 185 ? 15.307 -29.951 -11.370 1.000 107.743 186 ALA A O 1
ATOM 1427 N N . ILE A 1 186 ? 14.556 -29.041 -13.439 1.000 97.449 187 ILE A N 1
ATOM 1428 C CA . ILE A 1 186 ? 13.313 -29.859 -13.469 1.000 95.946 187 ILE A CA 1
ATOM 1429 C C . ILE A 1 186 ? 13.651 -31.339 -13.248 1.000 100.273 187 ILE A C 1
ATOM 1430 O O . ILE A 1 186 ? 13.015 -31.979 -12.376 1.000 98.239 187 ILE A O 1
ATOM 1435 N N . GLU A 1 187 ? 14.612 -31.868 -14.005 1.000 103.088 188 GLU A N 1
ATOM 1436 C CA . GLU A 1 187 ? 14.916 -33.317 -14.011 1.000 109.732 188 GLU A CA 1
ATOM 1437 C C . GLU A 1 187 ? 15.352 -33.793 -12.613 1.000 109.095 188 GLU A C 1
ATOM 1438 O O . GLU A 1 187 ? 14.763 -34.838 -12.080 1.000 114.376 188 GLU A O 1
ATOM 1444 N N . GLN A 1 188 ? 16.350 -33.091 -12.055 1.000 106.897 189 GLN A N 1
ATOM 1445 C CA . GLN A 1 188 ? 17.011 -33.453 -10.770 1.000 111.554 189 GLN A CA 1
ATOM 1446 C C . GLN A 1 188 ? 15.926 -33.421 -9.666 1.000 104.846 189 GLN A C 1
ATOM 1447 O O . GLN A 1 188 ? 15.938 -34.286 -8.747 1.000 106.497 189 GLN A O 1
ATOM 1453 N N . THR A 1 189 ? 14.961 -32.524 -9.800 1.000 97.122 190 THR A N 1
ATOM 1454 C CA . THR A 1 189 ? 13.905 -32.309 -8.763 1.000 94.435 190 THR A CA 1
ATOM 1455 C C . THR A 1 189 ? 13.037 -33.585 -8.693 1.000 97.593 190 THR A C 1
ATOM 1456 O O . THR A 1 189 ? 12.933 -34.246 -7.553 1.000 100.494 190 THR A O 1
ATOM 1460 N N . ARG A 1 190 ? 12.404 -33.907 -9.856 1.000 101.398 191 ARG A N 1
ATOM 1461 C CA . ARG A 1 190 ? 11.729 -35.219 -10.088 1.000 104.247 191 ARG A CA 1
ATOM 1462 C C . ARG A 1 190 ? 12.540 -36.400 -9.501 1.000 107.860 191 ARG A C 1
ATOM 1463 O O . ARG A 1 190 ? 11.841 -37.387 -8.975 1.000 110.998 191 ARG A O 1
ATOM 1471 N N . ARG A 1 191 ? 13.915 -36.348 -9.671 1.000 109.111 192 ARG A N 1
ATOM 1472 C CA . ARG A 1 191 ? 14.798 -37.473 -9.265 1.000 114.996 192 ARG A CA 1
ATOM 1473 C C . ARG A 1 191 ? 14.905 -37.477 -7.748 1.000 112.583 192 ARG A C 1
ATOM 1474 O O . ARG A 1 191 ? 14.821 -38.613 -7.104 1.000 114.396 192 ARG A O 1
ATOM 1482 N N . ALA A 1 192 ? 15.036 -36.223 -7.193 1.000 108.938 193 ALA A N 1
ATOM 1483 C CA . ALA A 1 192 ? 15.182 -36.077 -5.729 1.000 104.162 193 ALA A CA 1
ATOM 1484 C C . ALA A 1 192 ? 13.925 -36.664 -5.063 1.000 102.237 193 ALA A C 1
ATOM 1485 O O . ALA A 1 192 ? 14.078 -37.419 -3.989 1.000 106.380 193 ALA A O 1
ATOM 1487 N N . TYR A 1 193 ? 12.742 -36.416 -5.701 1.000 101.939 194 TYR A N 1
ATOM 1488 C CA . TYR A 1 193 ? 11.441 -36.907 -5.178 1.000 102.993 194 TYR A CA 1
ATOM 1489 C C . TYR A 1 193 ? 10.952 -38.154 -5.905 1.000 108.629 194 TYR A C 1
ATOM 1490 O O . TYR A 1 193 ? 9.801 -38.579 -5.595 1.000 110.571 194 TYR A O 1
ATOM 1499 N N . GLY A 1 194 ? 11.755 -38.663 -6.856 1.000 115.118 195 GLY A N 1
ATOM 1500 C CA . GLY A 1 194 ? 11.448 -39.875 -7.646 1.000 119.229 195 GLY A CA 1
ATOM 1501 C C . GLY A 1 194 ? 9.961 -40.005 -7.930 1.000 118.375 195 GLY A C 1
ATOM 1502 O O . GLY A 1 194 ? 9.344 -40.927 -7.381 1.000 120.677 195 GLY A O 1
ATOM 1503 N N . ILE A 1 195 ? 9.360 -39.097 -8.705 1.000 121.274 196 ILE A N 1
ATOM 1504 C CA . ILE A 1 195 ? 8.008 -39.383 -9.267 1.000 124.665 196 ILE A CA 1
ATOM 1505 C C . ILE A 1 195 ? 8.063 -39.233 -10.788 1.000 127.248 196 ILE A C 1
ATOM 1506 O O . ILE A 1 195 ? 9.026 -38.607 -11.332 1.000 122.813 196 ILE A O 1
ATOM 1511 N N . SER A 1 196 ? 7.076 -39.851 -11.432 1.000 128.730 197 SER A N 1
ATOM 1512 C CA . SER A 1 196 ? 7.139 -40.290 -12.842 1.000 133.444 197 SER A CA 1
ATOM 1513 C C . SER A 1 196 ? 6.010 -39.661 -13.654 1.000 129.375 197 SER A C 1
ATOM 1514 O O . SER A 1 196 ? 6.345 -38.993 -14.623 1.000 128.928 197 SER A O 1
ATOM 1517 N N . GLY A 1 197 ? 4.740 -39.953 -13.336 1.000 126.470 198 GLY A N 1
ATOM 1518 C CA . GLY A 1 197 ? 3.603 -39.661 -14.234 1.000 125.447 198 GLY A CA 1
ATOM 1519 C C . GLY A 1 197 ? 3.681 -38.187 -14.729 1.000 119.540 198 GLY A C 1
ATOM 1520 O O . GLY A 1 197 ? 4.789 -37.450 -14.564 1.000 117.328 198 GLY A O 1
ATOM 1521 N N . ALA A 1 198 ? 2.589 -37.754 -15.427 1.000 118.904 199 ALA A N 1
ATOM 1522 C CA . ALA A 1 198 ? 2.343 -36.324 -15.739 1.000 114.545 199 ALA A CA 1
ATOM 1523 C C . ALA A 1 198 ? 2.210 -35.564 -14.423 1.000 108.344 199 ALA A C 1
ATOM 1524 O O . ALA A 1 198 ? 1.689 -36.168 -13.458 1.000 106.263 199 ALA A O 1
ATOM 1526 N N . ILE A 1 199 ? 2.652 -34.295 -14.367 1.000 104.925 200 ILE A N 1
ATOM 1527 C CA . ILE A 1 199 ? 2.488 -33.462 -13.146 1.000 96.514 200 ILE A CA 1
ATOM 1528 C C . ILE A 1 199 ? 1.487 -32.351 -13.499 1.000 91.802 200 ILE A C 1
ATOM 1529 O O . ILE A 1 199 ? 0.478 -32.237 -12.791 1.000 85.824 200 ILE A O 1
ATOM 1534 N N . LEU A 1 200 ? 1.720 -31.591 -14.574 1.000 92.390 201 LEU A N 1
ATOM 1535 C CA . LEU A 1 200 ? 0.812 -30.482 -15.010 1.000 87.720 201 LEU A CA 1
ATOM 1536 C C . LEU A 1 200 ? -0.463 -31.050 -15.629 1.000 90.466 201 LEU A C 1
ATOM 1537 O O . LEU A 1 200 ? -0.327 -31.906 -16.508 1.000 90.720 201 LEU A O 1
ATOM 1542 N N . ALA A 1 201 ? -1.632 -30.526 -15.253 1.000 90.668 202 ALA A N 1
ATOM 1543 C CA . ALA A 1 201 ? -2.900 -30.610 -16.026 1.000 94.902 202 ALA A CA 1
ATOM 1544 C C . ALA A 1 201 ? -2.919 -29.495 -17.096 1.000 94.065 202 ALA A C 1
ATOM 1545 O O . ALA A 1 201 ? -3.465 -28.388 -16.847 1.000 87.223 202 ALA A O 1
ATOM 1547 N N . ASP A 1 202 ? -2.319 -29.807 -18.247 1.000 98.037 203 ASP A N 1
ATOM 1548 C CA . ASP A 1 202 ? -2.090 -28.980 -19.471 1.000 103.095 203 ASP A CA 1
ATOM 1549 C C . ASP A 1 202 ? -3.357 -28.790 -20.330 1.000 103.102 203 ASP A C 1
ATOM 1550 O O . ASP A 1 202 ? -3.655 -27.644 -20.736 1.000 110.203 203 ASP A O 1
ATOM 1555 N N . GLY A 1 203 ? -4.064 -29.875 -20.646 1.000 105.852 204 GLY A N 1
ATOM 1556 C CA . GLY A 1 203 ? -5.232 -29.854 -21.549 1.000 105.063 204 GLY A CA 1
ATOM 1557 C C . GLY A 1 203 ? -5.629 -28.431 -21.931 1.000 101.446 204 GLY A C 1
ATOM 1558 O O . GLY A 1 203 ? -6.204 -28.285 -23.019 1.000 100.052 204 GLY A O 1
#

Radius of gyration: 16.03 Å; Cα contacts (8 Å, |Δi|>4): 362; chains: 1; bounding box: 37×39×37 Å

CATH classification: 3.40.630.30

Organism: NCBI:txid408184

Solvent-accessible surface area: 10451 Å² total; per-residue (Å²): 123,3,35,47,0,28,128,169,43,80,154,151,32,141,132,19,24,83,94,0,32,123,22,0,46,56,18,17,22,133,100,210,109,157,138,31,81,79,94,140,116,91,31,3,54,38,88,19,20,68,90,68,2,23,16,0,0,2,14,118,65,138,5,24,0,0,0,2,0,3,23,0,109,52,71,0,35,0,15,101,48,21,44,136,3,10,70,44,111,17,26,107,29,72,90,15,29,0,12,13,45,51,9,50,35,113,92,40,100,126,48,42,14,25,2,46,0,5,1,0,0,0,28,4,0,82,74,89,44,6,154,46,0,0,9,25,19,79,47,109,47,2,134,141,2,102,73,25,26,5,68,11,151,69,47,35,137,41,80,134,77,141,128,25,50,38,18,0,0,24,0,41,11,30,83,111,0,16,101,82,0,48,182,61,63,58,38,97,50,67,2,32,53,120,124

InterPro domains:
  IPR001690 Autoinducer synthase [PF00765] (14-188)
  IPR001690 Autoinducer synthase [PR01549] (21-40)
  IPR001690 Autoinducer synthase [PR01549] (42-64)
  IPR001690 Autoinducer synthase [PR01549] (66-84)
  IPR001690 Autoinducer synthase [PR01549] (98-110)
  IPR001690 Autoinducer synthase [PS51187] (3-190)
  IPR001690 Autoinducer synthase [PTHR39322] (4-189)
  IPR016181 Acyl-CoA N-acyltransferase [SSF55729] (8-195)